Protein AF-A0A0F9AE51-F1 (afdb_monomer)

Foldseek 3Di:
DDDDDDDDDDDDDPPPPPPVPPLFFKWKKKFFPDQDKKKKKKFWDPPAPDFQVNPPQWDDDRGITIHIHRGMDIDDGRAFTWMKIWIRDPPAAATWIKTWTTNPPPWFTFIATECLRHYDGQMKMWMDIPDDDIDIYTRFPDQQGPPPGFRYHHYCQPDPWFNPPGPDPDDGDPATNDDDPPCPVVVVVCVCRNTVRVDGD

Mean predicted aligned error: 12.85 Å

Secondary structure (DSSP, 8-state):
-PPP---------------------EEEEEEE-SSS-EEEEEEE-TT-S--GGG-TT-EEETTEEEEEESSEEEE--SS-EEEEEEESSSS-TT--EEEEEES-SSS--EEEEE-TT-----EEEEEEESSS--EEE----STT--TTSTTEEPTT-SBTTB-SS-STTPPPPSS-S---TT-TTTHHHHGGGTS--S---

Structure (mmCIF, N/CA/C/O backbone):
data_AF-A0A0F9AE51-F1
#
_entry.id   AF-A0A0F9AE51-F1
#
loop_
_atom_site.group_PDB
_atom_site.id
_atom_site.type_symbol
_atom_site.label_atom_id
_atom_site.label_alt_id
_atom_site.label_comp_id
_atom_site.label_asym_id
_atom_site.label_entity_id
_atom_site.label_seq_id
_atom_site.pdbx_PDB_ins_code
_atom_site.Cartn_x
_atom_site.Cartn_y
_atom_site.Cartn_z
_atom_site.occupancy
_atom_site.B_iso_or_equiv
_atom_site.auth_seq_id
_atom_site.auth_comp_id
_atom_site.auth_asym_id
_atom_site.auth_atom_id
_atom_site.pdbx_PDB_model_num
ATOM 1 N N . MET A 1 1 ? 61.837 -21.136 -47.070 1.00 41.16 1 MET A N 1
ATOM 2 C CA . MET A 1 1 ? 61.221 -20.963 -45.736 1.00 41.16 1 MET A CA 1
ATOM 3 C C . MET A 1 1 ? 60.599 -19.573 -45.689 1.00 41.16 1 MET A C 1
ATOM 5 O O . MET A 1 1 ? 61.250 -18.633 -45.256 1.00 41.16 1 MET A O 1
ATOM 9 N N . GLU A 1 2 ? 59.386 -19.426 -46.219 1.00 38.41 2 GLU A N 1
ATOM 10 C CA . GLU A 1 2 ? 58.619 -18.175 -46.151 1.00 38.41 2 GLU A CA 1
ATOM 11 C C . GLU A 1 2 ? 57.830 -18.133 -44.842 1.00 38.41 2 GLU A C 1
ATOM 13 O O . GLU A 1 2 ? 57.112 -19.076 -44.509 1.00 38.41 2 GLU A O 1
ATOM 18 N N . LYS A 1 3 ? 57.996 -17.052 -44.077 1.00 43.38 3 LYS A N 1
ATOM 19 C CA . LYS A 1 3 ? 57.228 -16.791 -42.860 1.00 43.38 3 LYS A CA 1
ATOM 20 C C . LYS A 1 3 ? 55.980 -15.995 -43.225 1.00 43.38 3 LYS A C 1
ATOM 22 O O . LYS A 1 3 ? 56.077 -14.887 -43.741 1.00 43.38 3 LYS A O 1
ATOM 27 N N . GLN A 1 4 ? 54.826 -16.577 -42.920 1.00 47.41 4 GLN A N 1
ATOM 28 C CA . GLN A 1 4 ? 53.526 -15.917 -42.934 1.00 47.41 4 GLN A CA 1
ATOM 29 C C . GLN A 1 4 ? 53.497 -14.800 -41.881 1.00 47.41 4 GLN A C 1
ATOM 31 O O . GLN A 1 4 ? 53.860 -15.031 -40.727 1.00 47.41 4 GLN A O 1
ATOM 36 N N . ALA A 1 5 ? 53.032 -13.611 -42.261 1.00 50.62 5 ALA A N 1
ATOM 37 C CA . ALA A 1 5 ? 52.642 -12.559 -41.330 1.00 50.62 5 ALA A CA 1
ATOM 38 C C . ALA A 1 5 ? 51.145 -12.285 -41.520 1.00 50.62 5 ALA A C 1
ATOM 40 O O . ALA A 1 5 ? 50.731 -11.606 -42.456 1.00 50.62 5 ALA A O 1
ATOM 41 N N . LEU A 1 6 ? 50.337 -12.873 -40.639 1.00 44.91 6 LEU A N 1
ATOM 42 C CA . LEU A 1 6 ? 48.904 -12.629 -40.533 1.00 44.91 6 LEU A CA 1
ATOM 43 C C . LEU A 1 6 ? 48.711 -11.408 -39.619 1.00 44.91 6 LEU A C 1
ATOM 45 O O . LEU A 1 6 ? 48.911 -11.501 -38.409 1.00 44.91 6 LEU A O 1
ATOM 49 N N . VAL A 1 7 ? 48.369 -10.251 -40.184 1.00 47.25 7 VAL A N 1
ATOM 50 C CA . VAL A 1 7 ? 48.004 -9.061 -39.401 1.00 47.25 7 VAL A CA 1
ATOM 51 C C . VAL A 1 7 ? 46.493 -9.091 -39.187 1.00 47.25 7 VAL A C 1
ATOM 53 O O . VAL A 1 7 ? 45.719 -8.779 -40.088 1.00 47.25 7 VAL A O 1
ATOM 56 N N . ALA A 1 8 ? 46.070 -9.515 -37.996 1.00 49.22 8 ALA A N 1
ATOM 57 C CA . ALA A 1 8 ? 44.680 -9.441 -37.568 1.00 49.22 8 ALA A CA 1
ATOM 58 C C . ALA A 1 8 ? 44.350 -7.996 -37.160 1.00 49.22 8 ALA A C 1
ATOM 60 O O . ALA A 1 8 ? 44.815 -7.500 -36.134 1.00 49.22 8 ALA A O 1
ATOM 61 N N . LEU A 1 9 ? 43.551 -7.316 -37.983 1.00 42.97 9 LEU A N 1
ATOM 62 C CA . LEU A 1 9 ? 42.999 -5.998 -37.690 1.00 42.97 9 LEU A CA 1
ATOM 63 C C . LEU A 1 9 ? 41.860 -6.155 -36.668 1.00 42.97 9 LEU A C 1
ATOM 65 O O . LEU A 1 9 ? 40.732 -6.496 -37.019 1.00 42.97 9 LEU A O 1
ATOM 69 N N . LEU A 1 10 ? 42.176 -5.955 -35.388 1.00 42.53 10 LEU A N 1
ATOM 70 C CA . LEU A 1 10 ? 41.210 -5.971 -34.291 1.00 42.53 10 LEU A CA 1
ATOM 71 C C . LEU A 1 10 ? 40.346 -4.697 -34.369 1.00 42.53 10 LEU A C 1
ATOM 73 O O . LEU A 1 10 ? 40.779 -3.615 -33.975 1.00 42.53 10 LEU A O 1
ATOM 77 N N . MET A 1 11 ? 39.128 -4.807 -34.905 1.00 48.56 11 MET A N 1
ATOM 78 C CA . MET A 1 11 ? 38.142 -3.727 -34.831 1.00 48.56 11 MET A CA 1
ATOM 79 C C . MET A 1 11 ? 37.622 -3.606 -33.392 1.00 48.56 11 MET A C 1
ATOM 81 O O . MET A 1 11 ? 36.784 -4.389 -32.950 1.00 48.56 11 MET A O 1
ATOM 85 N N . LEU A 1 12 ? 38.131 -2.616 -32.657 1.00 48.38 12 LEU A N 1
ATOM 86 C CA . LEU A 1 12 ? 37.555 -2.147 -31.398 1.00 48.38 12 LEU A CA 1
ATOM 87 C C . LEU A 1 12 ? 36.210 -1.473 -31.697 1.00 48.38 12 LEU A C 1
ATOM 89 O O . LEU A 1 12 ? 36.165 -0.309 -32.091 1.00 48.38 12 LEU A O 1
ATOM 93 N N . MET A 1 13 ? 35.110 -2.205 -31.520 1.00 49.81 13 MET A N 1
ATOM 94 C CA . MET A 1 13 ? 33.796 -1.577 -31.428 1.00 49.81 13 MET A CA 1
ATOM 95 C C . MET A 1 13 ? 33.706 -0.823 -30.095 1.00 49.81 13 MET A C 1
ATOM 97 O O . MET A 1 13 ? 33.956 -1.428 -29.048 1.00 49.81 13 MET A O 1
ATOM 101 N N . PRO A 1 14 ? 33.344 0.472 -30.088 1.00 51.97 14 PRO A N 1
ATOM 102 C CA . PRO A 1 14 ? 32.954 1.132 -28.858 1.00 51.97 14 PRO A CA 1
ATOM 103 C C . PRO A 1 14 ? 31.694 0.433 -28.350 1.00 51.97 14 PRO A C 1
ATOM 105 O O . PRO A 1 14 ? 30.636 0.498 -28.974 1.00 51.97 14 PRO A O 1
ATOM 108 N N . ALA A 1 15 ? 31.816 -0.264 -27.220 1.00 45.88 15 ALA A N 1
ATOM 109 C CA . ALA A 1 15 ? 30.660 -0.630 -26.430 1.00 45.88 15 ALA A CA 1
ATOM 110 C C . ALA A 1 15 ? 29.978 0.685 -26.050 1.00 45.88 15 ALA A C 1
ATOM 112 O O . ALA A 1 15 ? 30.462 1.420 -25.187 1.00 45.88 15 ALA A O 1
ATOM 113 N N . CYS A 1 16 ? 28.885 1.011 -26.739 1.00 40.34 16 CYS A N 1
ATOM 114 C CA . CYS A 1 16 ? 27.898 1.935 -26.221 1.00 40.34 16 CYS A CA 1
ATOM 115 C C . CYS A 1 16 ? 27.459 1.335 -24.889 1.00 40.34 16 CYS A C 1
ATOM 117 O O . CYS A 1 16 ? 26.641 0.420 -24.841 1.00 40.34 16 CYS A O 1
ATOM 119 N N . MET A 1 17 ? 28.083 1.783 -23.801 1.00 40.94 17 MET A N 1
ATOM 120 C CA . MET A 1 17 ? 27.477 1.642 -22.498 1.00 40.94 17 MET A CA 1
ATOM 121 C C . MET A 1 17 ? 26.176 2.418 -22.619 1.00 40.94 17 MET A C 1
ATOM 123 O O . MET A 1 17 ? 26.192 3.648 -22.637 1.00 40.94 17 MET A O 1
ATOM 127 N N . ASP A 1 18 ? 25.068 1.696 -22.774 1.00 34.84 18 ASP A N 1
ATOM 128 C CA . ASP A 1 18 ? 23.767 2.207 -22.394 1.00 34.84 18 ASP A CA 1
ATOM 129 C C . ASP A 1 18 ? 23.917 2.605 -20.929 1.00 34.84 18 ASP A C 1
ATOM 131 O O . ASP A 1 18 ? 23.824 1.789 -20.007 1.00 34.84 18 ASP A O 1
ATOM 135 N N . SER A 1 19 ? 24.221 3.880 -20.710 1.00 37.62 19 SER A N 1
ATOM 136 C CA . SER A 1 19 ? 23.935 4.579 -19.479 1.00 37.62 19 SER A CA 1
ATOM 137 C C . SER A 1 19 ? 22.424 4.506 -19.330 1.00 37.62 19 SER A C 1
ATOM 139 O O . SER A 1 19 ? 21.680 5.389 -19.749 1.00 37.62 19 SER A O 1
ATOM 141 N N . ARG A 1 20 ? 21.966 3.373 -18.787 1.00 39.84 20 ARG A N 1
ATOM 142 C CA . ARG A 1 20 ? 20.597 3.143 -18.361 1.00 39.84 20 ARG A CA 1
ATOM 143 C C . ARG A 1 20 ? 20.314 4.284 -17.399 1.00 39.84 20 ARG A C 1
ATOM 145 O O . ARG A 1 20 ? 20.789 4.276 -16.265 1.00 39.84 20 ARG A O 1
ATOM 152 N N . SER A 1 21 ? 19.634 5.307 -17.913 1.00 40.03 21 SER A N 1
ATOM 153 C CA . SER A 1 21 ? 19.102 6.408 -17.123 1.00 40.03 21 SER A CA 1
ATOM 154 C C . SER A 1 21 ? 18.491 5.775 -15.875 1.00 40.03 21 SER A C 1
ATOM 156 O O . SER A 1 21 ? 17.810 4.753 -16.044 1.00 40.03 21 SER A O 1
ATOM 158 N N . PRO A 1 22 ? 18.786 6.255 -14.650 1.00 43.91 22 PRO A N 1
ATOM 159 C CA . PRO A 1 22 ? 18.242 5.641 -13.449 1.00 43.91 22 PRO A CA 1
ATOM 160 C C . PRO A 1 22 ? 16.740 5.536 -13.668 1.00 43.91 22 PRO A C 1
ATOM 162 O O . PRO A 1 22 ? 16.070 6.548 -13.864 1.00 43.91 22 PRO A O 1
ATOM 165 N N . SER A 1 23 ? 16.229 4.307 -13.776 1.00 55.16 23 SER A N 1
ATOM 166 C CA . SER A 1 23 ? 14.802 4.094 -13.957 1.00 55.16 23 SER A CA 1
ATOM 167 C C . SER A 1 23 ? 14.147 4.815 -12.792 1.00 55.16 23 SER A C 1
ATOM 169 O O . SER A 1 23 ? 14.455 4.454 -11.657 1.00 55.16 23 SER A O 1
ATOM 171 N N . ASN A 1 24 ? 13.358 5.860 -13.060 1.00 65.44 24 ASN A N 1
ATOM 172 C CA . ASN A 1 24 ? 12.686 6.660 -12.039 1.00 65.44 24 ASN A CA 1
ATOM 173 C C . ASN A 1 24 ? 11.913 5.708 -11.117 1.00 65.44 24 ASN A C 1
ATOM 175 O O . ASN A 1 24 ? 10.816 5.273 -11.457 1.00 65.44 24 ASN A O 1
ATOM 179 N N . SER A 1 25 ? 12.535 5.316 -10.005 1.00 77.44 25 SER A N 1
ATOM 180 C CA . SER A 1 25 ? 12.029 4.272 -9.125 1.00 77.44 25 SER A CA 1
ATOM 181 C C . SER A 1 25 ? 11.336 4.936 -7.951 1.00 77.44 25 SER A C 1
ATOM 183 O O . SER A 1 25 ? 11.837 5.916 -7.391 1.00 77.44 25 SER A O 1
ATOM 185 N N . THR A 1 26 ? 10.161 4.439 -7.606 1.00 83.56 26 THR A N 1
ATOM 186 C CA . THR A 1 26 ? 9.346 4.883 -6.486 1.00 83.56 26 THR A CA 1
ATOM 187 C C . THR A 1 26 ? 9.455 3.848 -5.379 1.00 83.56 26 THR A C 1
ATOM 189 O O . THR A 1 26 ? 9.126 2.678 -5.560 1.00 83.56 26 THR A O 1
ATOM 192 N N . THR A 1 27 ? 9.878 4.294 -4.200 1.00 89.12 27 THR A N 1
ATOM 193 C CA . THR A 1 27 ? 9.831 3.484 -2.978 1.00 89.12 27 THR A CA 1
ATOM 194 C C . THR A 1 27 ? 8.528 3.733 -2.233 1.00 89.12 27 THR A C 1
ATOM 196 O O . THR A 1 27 ? 7.967 4.830 -2.294 1.00 89.12 27 THR A O 1
ATOM 199 N N . LEU A 1 28 ? 8.039 2.724 -1.515 1.00 92.56 28 LEU A N 1
ATOM 200 C CA . LEU A 1 28 ? 6.773 2.783 -0.795 1.00 92.56 28 LEU A CA 1
ATOM 201 C C . LEU A 1 28 ? 7.003 2.581 0.695 1.00 92.56 28 LEU A C 1
ATOM 203 O O . LEU A 1 28 ? 7.751 1.704 1.110 1.00 92.56 28 LEU A O 1
ATOM 207 N N . SER A 1 29 ? 6.314 3.353 1.524 1.00 93.50 29 SER A N 1
ATOM 208 C CA . SER A 1 29 ? 6.224 3.068 2.949 1.00 93.50 29 SER A CA 1
ATOM 209 C C . SER A 1 29 ? 4.811 3.260 3.467 1.00 93.50 29 SER A C 1
ATOM 211 O O . SER A 1 29 ? 4.083 4.159 3.045 1.00 93.50 29 SER A O 1
ATOM 213 N N . VAL A 1 30 ? 4.438 2.414 4.417 1.00 93.62 30 VAL A N 1
ATOM 214 C CA . VAL A 1 30 ? 3.152 2.454 5.103 1.00 93.62 30 VAL A CA 1
ATOM 215 C C . VAL A 1 30 ? 3.375 2.823 6.560 1.00 93.62 30 VAL A C 1
ATOM 217 O O . VAL A 1 30 ? 4.314 2.351 7.195 1.00 93.62 30 VAL A O 1
ATOM 220 N N . SER A 1 31 ? 2.547 3.710 7.098 1.00 92.94 31 SER A N 1
ATOM 221 C CA . SER A 1 31 ? 2.595 4.128 8.497 1.00 92.94 31 SER A CA 1
ATOM 222 C C . SER A 1 31 ? 1.255 3.893 9.168 1.00 92.94 31 SER A C 1
ATOM 224 O O . SER A 1 31 ? 0.212 4.331 8.679 1.00 92.94 31 SER A O 1
ATOM 226 N N . ASN A 1 32 ? 1.306 3.243 10.321 1.00 90.81 32 ASN A N 1
ATOM 227 C CA . ASN A 1 32 ? 0.183 3.101 11.224 1.00 90.81 32 ASN A CA 1
ATOM 228 C C . ASN A 1 32 ? 0.085 4.352 12.108 1.00 90.81 32 ASN A C 1
ATOM 230 O O . ASN A 1 32 ? 0.986 4.641 12.891 1.00 90.81 32 ASN A O 1
ATOM 234 N N . GLY A 1 33 ? -1.001 5.111 11.957 1.00 84.06 33 GLY A N 1
ATOM 235 C CA . GLY A 1 33 ? -1.302 6.285 12.778 1.00 84.06 33 GLY A CA 1
ATOM 236 C C . GLY A 1 33 ? -2.024 5.949 14.086 1.00 84.06 33 GLY A C 1
ATOM 237 O O . GLY A 1 33 ? -2.394 6.853 14.833 1.00 84.06 33 GLY A O 1
ATOM 238 N N . THR A 1 34 ? -2.272 4.668 14.362 1.00 81.19 34 THR A N 1
ATOM 239 C CA . THR A 1 34 ? -2.865 4.208 15.621 1.00 81.19 34 THR A CA 1
ATOM 240 C C . THR A 1 34 ? -1.779 3.928 16.663 1.00 81.19 34 THR A C 1
ATOM 242 O O . THR A 1 34 ? -0.615 3.723 16.338 1.00 81.19 34 THR A O 1
ATOM 245 N N . ARG A 1 35 ? -2.153 3.898 17.949 1.00 84.12 35 ARG A N 1
ATOM 246 C CA . ARG A 1 35 ? -1.224 3.589 19.056 1.00 84.12 35 ARG A CA 1
ATOM 247 C C . ARG A 1 35 ? -1.005 2.085 19.278 1.00 84.12 35 ARG A C 1
ATOM 249 O O . ARG A 1 35 ? -0.379 1.705 20.262 1.00 84.12 35 ARG A O 1
ATOM 256 N N . ARG A 1 36 ? -1.591 1.224 18.443 1.00 89.19 36 ARG A N 1
ATOM 257 C CA . ARG A 1 36 ? -1.592 -0.237 18.613 1.00 89.19 36 ARG A CA 1
ATOM 258 C C . ARG A 1 36 ? -0.999 -0.897 17.380 1.00 89.19 36 ARG A C 1
ATOM 260 O O . ARG A 1 36 ? -1.152 -0.380 16.282 1.00 89.19 36 ARG A O 1
ATOM 267 N N . THR A 1 37 ? -0.379 -2.059 17.547 1.00 93.94 37 THR A N 1
ATOM 268 C CA . THR A 1 37 ? 0.019 -2.897 16.410 1.00 93.94 37 THR A CA 1
ATOM 269 C C . THR A 1 37 ? -1.220 -3.372 15.653 1.00 93.94 37 THR A C 1
ATOM 271 O O . THR A 1 37 ? -2.170 -3.851 16.271 1.00 93.94 37 THR A O 1
ATOM 274 N N . ILE A 1 38 ? -1.200 -3.252 14.326 1.00 94.94 38 ILE A N 1
ATOM 275 C CA . ILE A 1 38 ? -2.246 -3.769 13.435 1.00 94.94 38 ILE A CA 1
ATOM 276 C C . ILE A 1 38 ? -1.660 -4.814 12.489 1.00 94.94 38 ILE A C 1
ATOM 278 O O . ILE A 1 38 ? -0.482 -4.739 12.142 1.00 94.94 38 ILE A O 1
ATOM 282 N N . THR A 1 39 ? -2.487 -5.747 12.028 1.00 96.25 39 THR A N 1
ATOM 283 C CA . THR A 1 39 ? -2.128 -6.636 10.917 1.00 96.25 39 THR A CA 1
ATOM 284 C C . THR A 1 39 ? -2.470 -5.957 9.598 1.00 96.25 39 THR A C 1
ATOM 286 O O . THR A 1 39 ? -3.594 -5.489 9.409 1.00 96.25 39 THR A O 1
ATOM 289 N N . VAL A 1 40 ? -1.507 -5.894 8.688 1.00 96.75 40 VAL A N 1
ATOM 290 C CA . VAL A 1 40 ? -1.703 -5.491 7.296 1.00 96.75 40 VAL A CA 1
ATOM 291 C C . VAL A 1 40 ? -1.839 -6.760 6.474 1.00 96.75 40 VAL A C 1
ATOM 293 O O . VAL A 1 40 ? -0.993 -7.643 6.581 1.00 96.75 40 VAL A O 1
ATOM 296 N N . TYR A 1 41 ? -2.894 -6.845 5.676 1.00 97.12 41 TYR A N 1
ATOM 297 C CA . TYR A 1 41 ? -3.099 -7.908 4.700 1.00 97.12 41 TYR A CA 1
ATOM 298 C C . TYR A 1 41 ? -2.835 -7.336 3.316 1.00 97.12 41 TYR A C 1
ATOM 300 O O . TYR A 1 41 ? -3.212 -6.202 3.030 1.00 97.12 41 TYR A O 1
ATOM 308 N N . VAL A 1 42 ? -2.174 -8.114 2.479 1.00 96.88 42 VAL A N 1
ATOM 309 C CA . VAL A 1 42 ? -1.706 -7.715 1.159 1.00 96.88 42 VAL A CA 1
ATOM 310 C C . VAL A 1 42 ? -2.264 -8.717 0.167 1.00 96.88 42 VAL A C 1
ATOM 312 O O . VAL A 1 42 ? -2.138 -9.922 0.379 1.00 96.88 42 VAL A O 1
ATOM 315 N N . ALA A 1 43 ? -2.868 -8.218 -0.902 1.00 96.19 43 ALA A N 1
ATOM 316 C CA . ALA A 1 43 ? -3.216 -8.994 -2.080 1.00 96.19 43 ALA A CA 1
ATOM 317 C C . ALA A 1 43 ? -2.457 -8.404 -3.269 1.00 96.19 43 ALA A C 1
ATOM 319 O O . ALA A 1 43 ? -2.631 -7.225 -3.577 1.00 96.19 43 ALA A O 1
ATOM 320 N N . PHE A 1 44 ? -1.599 -9.199 -3.902 1.00 95.69 44 PHE A N 1
ATOM 321 C CA . PHE A 1 44 ? -0.857 -8.785 -5.088 1.00 95.69 44 PHE A CA 1
ATOM 322 C C . PHE A 1 44 ? -1.723 -8.982 -6.335 1.00 95.69 44 PHE A C 1
ATOM 324 O O . PHE A 1 44 ? -2.421 -9.989 -6.471 1.00 95.69 44 PHE A O 1
ATOM 331 N N . GLY A 1 45 ? -1.676 -8.018 -7.253 1.00 93.69 45 GLY A N 1
ATOM 332 C CA . GLY A 1 45 ? -2.227 -8.177 -8.593 1.00 93.69 45 GLY A CA 1
ATOM 333 C C . GLY A 1 45 ? -1.462 -9.258 -9.356 1.00 93.69 45 GLY A C 1
ATOM 334 O O . GLY A 1 45 ? -0.258 -9.425 -9.171 1.00 93.69 45 GLY A O 1
ATOM 335 N N . SER A 1 46 ? -2.144 -9.986 -10.239 1.00 93.19 46 SER A N 1
ATOM 336 C CA . SER A 1 46 ? -1.542 -11.082 -11.017 1.00 93.19 46 SER A CA 1
ATOM 337 C C . SER A 1 46 ? -0.426 -10.633 -11.968 1.00 93.19 46 SER A C 1
ATOM 339 O O . SER A 1 46 ? 0.348 -11.449 -12.455 1.00 93.19 46 SER A O 1
ATOM 341 N N . ASP A 1 47 ? -0.369 -9.342 -12.284 1.00 93.19 47 ASP A N 1
ATOM 342 C CA . ASP A 1 47 ? 0.645 -8.703 -13.120 1.00 93.19 47 ASP A CA 1
ATOM 343 C C . ASP A 1 47 ? 1.781 -8.048 -12.314 1.00 93.19 47 ASP A C 1
ATOM 345 O O . ASP A 1 47 ? 2.767 -7.597 -12.912 1.00 93.19 47 ASP A O 1
ATOM 349 N N . SER A 1 48 ? 1.678 -8.033 -10.978 1.00 93.94 48 SER A N 1
ATOM 350 C CA . SER A 1 48 ? 2.737 -7.561 -10.089 1.00 93.94 48 SER A CA 1
ATOM 351 C C . SER A 1 48 ? 4.025 -8.348 -10.337 1.00 93.94 48 SER A C 1
ATOM 353 O O . SER A 1 48 ? 4.021 -9.564 -10.528 1.00 93.94 48 SER A O 1
ATOM 355 N N . LYS A 1 49 ? 5.157 -7.644 -10.337 1.00 95.00 49 LYS A N 1
ATOM 356 C CA . LYS A 1 49 ? 6.508 -8.230 -10.384 1.00 95.00 49 LYS A CA 1
ATOM 357 C C . LYS A 1 49 ? 7.145 -8.333 -9.004 1.00 95.00 49 LYS A C 1
ATOM 359 O O . LYS A 1 49 ? 8.328 -8.640 -8.905 1.00 95.00 49 LYS A O 1
ATOM 364 N N . ILE A 1 50 ? 6.358 -8.032 -7.978 1.00 93.94 50 ILE A N 1
ATOM 365 C CA . ILE A 1 50 ? 6.673 -8.214 -6.570 1.00 93.94 50 ILE A CA 1
ATOM 366 C C . ILE A 1 50 ? 5.614 -9.140 -5.988 1.00 93.94 50 ILE A C 1
ATOM 368 O O . ILE A 1 50 ? 4.418 -8.902 -6.189 1.00 93.94 50 ILE A O 1
ATOM 372 N N . ALA A 1 51 ? 6.063 -10.163 -5.277 1.00 93.88 51 ALA A N 1
ATOM 373 C CA . ALA A 1 51 ? 5.244 -11.163 -4.610 1.00 93.88 51 ALA A CA 1
ATOM 374 C C . ALA A 1 51 ? 5.661 -11.301 -3.137 1.00 93.88 51 ALA A C 1
ATOM 376 O O . ALA A 1 51 ? 6.518 -10.572 -2.633 1.00 93.88 51 ALA A O 1
ATOM 377 N N . THR A 1 52 ? 5.049 -12.247 -2.426 1.00 93.81 52 THR A N 1
ATOM 378 C CA . THR A 1 52 ? 5.328 -12.482 -1.001 1.00 93.81 52 THR A CA 1
ATOM 379 C C . THR A 1 52 ? 6.806 -12.745 -0.702 1.00 93.81 52 THR A C 1
ATOM 381 O O . THR A 1 52 ? 7.312 -12.218 0.287 1.00 93.81 52 THR A O 1
ATOM 384 N N . ASP A 1 53 ? 7.518 -13.476 -1.564 1.00 92.38 53 ASP A N 1
ATOM 385 C CA . ASP A 1 53 ? 8.931 -13.832 -1.353 1.00 92.38 53 ASP A CA 1
ATOM 386 C C . ASP A 1 53 ? 9.879 -12.621 -1.406 1.00 92.38 53 ASP A C 1
ATOM 388 O O . ASP A 1 53 ? 10.939 -12.627 -0.778 1.00 92.38 53 ASP A O 1
ATOM 392 N N . ASP A 1 54 ? 9.480 -11.539 -2.082 1.00 93.50 54 ASP A N 1
ATOM 393 C CA . ASP A 1 54 ? 10.227 -10.277 -2.092 1.00 93.50 54 ASP A CA 1
ATOM 394 C C . ASP A 1 54 ? 10.108 -9.518 -0.758 1.00 93.50 54 ASP A C 1
ATOM 396 O O . ASP A 1 54 ? 10.883 -8.595 -0.475 1.00 93.50 54 ASP A O 1
ATOM 400 N N . TRP A 1 55 ? 9.118 -9.871 0.070 1.00 94.00 55 TRP A N 1
ATOM 401 C CA . TRP A 1 55 ? 8.820 -9.248 1.357 1.00 94.00 55 TRP A CA 1
ATOM 402 C C . TRP A 1 55 ? 9.060 -10.247 2.499 1.00 94.00 55 TRP A C 1
ATOM 404 O O . TRP A 1 55 ? 8.106 -10.797 3.048 1.00 94.00 55 TRP A O 1
ATOM 414 N N . PRO A 1 56 ? 10.310 -10.417 2.976 1.00 92.62 56 PRO A N 1
ATOM 415 C CA . PRO A 1 56 ? 10.668 -11.450 3.962 1.00 92.62 56 PRO A CA 1
ATOM 416 C C . PRO A 1 56 ? 10.009 -11.271 5.341 1.00 92.62 56 PRO A C 1
ATOM 418 O O . PRO A 1 56 ? 10.082 -12.142 6.201 1.00 92.62 56 PRO A O 1
ATOM 421 N N . PHE A 1 57 ? 9.388 -10.117 5.585 1.00 94.38 57 PHE A N 1
ATOM 422 C CA . PHE A 1 57 ? 8.612 -9.829 6.792 1.00 94.38 57 PHE A CA 1
ATOM 423 C C . PHE A 1 57 ? 7.128 -10.206 6.668 1.00 94.38 57 PHE A C 1
ATOM 425 O O . PHE A 1 57 ? 6.377 -10.008 7.624 1.00 94.38 57 PHE A O 1
ATOM 432 N N . CYS A 1 58 ? 6.696 -10.647 5.488 1.00 95.81 58 CYS A N 1
ATOM 433 C CA . CYS A 1 58 ? 5.326 -11.004 5.174 1.00 95.81 58 CYS A CA 1
ATOM 434 C C . CYS A 1 58 ? 5.178 -12.525 5.160 1.00 95.81 58 CYS A C 1
ATOM 436 O O . CYS A 1 58 ? 6.057 -13.240 4.693 1.00 95.81 58 CYS A O 1
ATOM 438 N N . SER A 1 59 ? 4.060 -13.032 5.673 1.00 96.88 59 SER A N 1
ATOM 439 C CA . SER A 1 59 ? 3.770 -14.469 5.684 1.00 96.88 59 SER A CA 1
ATOM 440 C C . SER A 1 59 ? 2.466 -14.751 4.948 1.00 96.88 59 SER A C 1
ATOM 442 O O . SER A 1 59 ? 1.453 -14.100 5.222 1.00 96.88 59 SER A O 1
ATOM 444 N N . GLY A 1 60 ? 2.484 -15.707 4.017 1.00 95.12 60 GLY A N 1
ATOM 445 C CA . GLY A 1 60 ? 1.313 -16.091 3.231 1.00 95.12 60 GLY A CA 1
ATOM 446 C C . GLY A 1 60 ? 1.650 -16.929 1.998 1.00 95.12 60 GLY A C 1
ATOM 447 O O . GLY A 1 60 ? 2.631 -17.666 1.996 1.00 95.12 60 GLY A O 1
ATOM 448 N N . SER A 1 61 ? 0.803 -16.832 0.977 1.00 93.50 61 SER A N 1
ATOM 449 C CA . SER A 1 61 ? 0.970 -17.448 -0.342 1.00 93.50 61 SER A CA 1
ATOM 450 C C . SER A 1 61 ? 1.596 -16.471 -1.337 1.00 93.50 61 SER A C 1
ATOM 452 O O . SER A 1 61 ? 1.724 -15.290 -1.045 1.00 93.50 61 SER A O 1
ATOM 454 N N . GLU A 1 62 ? 1.930 -16.927 -2.543 1.00 90.75 62 GLU A N 1
ATOM 455 C CA . GLU A 1 62 ? 2.542 -16.099 -3.596 1.00 90.75 62 GLU A CA 1
ATOM 456 C C . GLU A 1 62 ? 1.806 -14.766 -3.840 1.00 90.75 62 GLU A C 1
ATOM 458 O O . GLU A 1 62 ? 2.428 -13.706 -3.858 1.00 90.75 62 GLU A O 1
ATOM 463 N N . LEU A 1 63 ? 0.472 -14.807 -3.944 1.00 92.44 63 LEU A N 1
ATOM 464 C CA . LEU A 1 63 ? -0.362 -13.639 -4.263 1.00 92.44 63 LEU A CA 1
ATOM 465 C C . LEU A 1 63 ? -1.006 -12.970 -3.045 1.00 92.44 63 LEU A C 1
ATOM 467 O O . LEU A 1 63 ? -1.749 -11.999 -3.197 1.00 92.44 63 LEU A O 1
ATOM 471 N N . SER A 1 64 ? -0.757 -13.460 -1.832 1.00 95.31 64 SER A N 1
ATOM 472 C CA . SER A 1 64 ? -1.308 -12.819 -0.642 1.00 95.31 64 SER A CA 1
ATOM 473 C C . SER A 1 64 ? -0.483 -13.076 0.599 1.00 95.31 64 SER A C 1
ATOM 475 O O . SER A 1 64 ? -0.087 -14.204 0.868 1.00 95.31 64 SER A O 1
ATOM 477 N N . CYS A 1 65 ? -0.286 -12.049 1.412 1.00 96.94 65 CYS A N 1
ATOM 478 C CA . CYS A 1 65 ? 0.454 -12.195 2.653 1.00 96.94 65 CYS A CA 1
ATOM 479 C C . CYS A 1 65 ? -0.040 -11.234 3.727 1.00 96.94 65 CYS A C 1
ATOM 481 O O . CYS A 1 65 ? -0.877 -10.363 3.485 1.00 96.94 65 CYS A O 1
ATOM 483 N N . SER A 1 66 ? 0.453 -11.409 4.948 1.00 97.56 66 SER A N 1
ATOM 484 C CA . SER A 1 66 ? 0.170 -10.491 6.043 1.00 97.56 66 SER A CA 1
ATOM 485 C C . SER A 1 66 ? 1.393 -10.229 6.912 1.00 97.56 66 SER A C 1
ATOM 487 O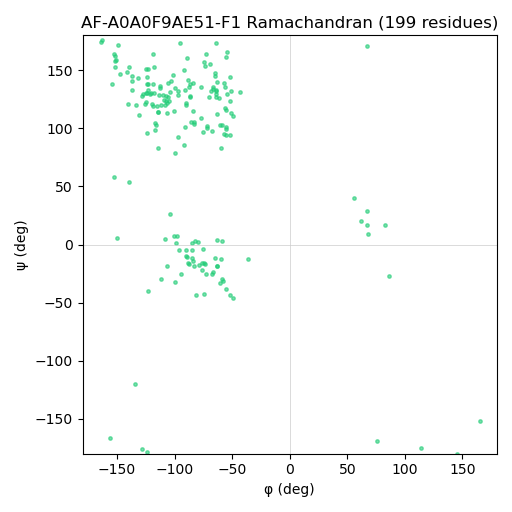 O . SER A 1 66 ? 2.299 -11.057 6.999 1.00 97.56 66 SER A O 1
ATOM 489 N N . PHE A 1 67 ? 1.421 -9.058 7.549 1.00 97.38 67 PHE A N 1
ATOM 490 C CA . PHE A 1 67 ? 2.480 -8.664 8.476 1.00 97.38 67 PHE A CA 1
ATOM 491 C C . PHE A 1 67 ? 1.972 -7.701 9.553 1.00 97.38 67 PHE A C 1
ATOM 493 O O . PHE A 1 67 ? 0.972 -7.005 9.378 1.00 97.38 67 PHE A O 1
ATOM 500 N N . SER A 1 68 ? 2.694 -7.620 10.669 1.00 97.00 68 SER A N 1
ATOM 501 C CA . SER A 1 68 ? 2.388 -6.699 11.771 1.00 97.00 68 SER A CA 1
ATOM 502 C C . SER A 1 68 ? 3.018 -5.315 11.568 1.00 97.00 68 SER A C 1
ATOM 504 O O . SER A 1 68 ? 4.191 -5.190 11.203 1.00 97.00 68 SER A O 1
ATOM 506 N N . LEU A 1 69 ? 2.258 -4.259 11.867 1.00 95.94 69 LEU A N 1
ATOM 507 C CA . LEU A 1 69 ? 2.664 -2.860 11.728 1.00 95.94 69 LEU A CA 1
ATOM 508 C C . LEU A 1 69 ? 2.364 -2.057 13.004 1.00 95.94 69 LEU A C 1
ATOM 510 O O . LEU A 1 69 ? 1.209 -1.778 13.323 1.00 95.94 69 LEU A O 1
ATOM 514 N N . THR A 1 70 ? 3.410 -1.636 13.717 1.00 91.88 70 THR A N 1
ATOM 515 C CA . THR A 1 70 ? 3.301 -0.786 14.924 1.00 91.88 70 THR A CA 1
ATOM 516 C C . THR A 1 70 ? 3.584 0.689 14.635 1.00 91.88 70 THR A C 1
ATOM 518 O O . THR A 1 70 ? 2.986 1.557 15.254 1.00 91.88 70 THR A O 1
ATOM 521 N N . GLY A 1 71 ? 4.471 0.977 13.681 1.00 92.00 71 GLY A N 1
ATOM 522 C CA . GLY A 1 71 ? 4.853 2.335 13.293 1.00 92.00 71 GLY A CA 1
ATOM 523 C C . GLY A 1 71 ? 4.877 2.475 11.778 1.00 92.00 71 GLY A C 1
ATOM 524 O O . GLY A 1 71 ? 3.865 2.248 11.115 1.00 92.00 71 GLY A O 1
ATOM 525 N N . GLN A 1 72 ? 6.036 2.819 11.226 1.00 93.69 72 GLN A N 1
ATOM 526 C CA . GLN A 1 72 ? 6.264 2.866 9.785 1.00 93.69 72 GLN A CA 1
ATOM 527 C C . GLN A 1 72 ? 7.023 1.626 9.310 1.00 93.69 72 GLN A C 1
ATOM 529 O O . GLN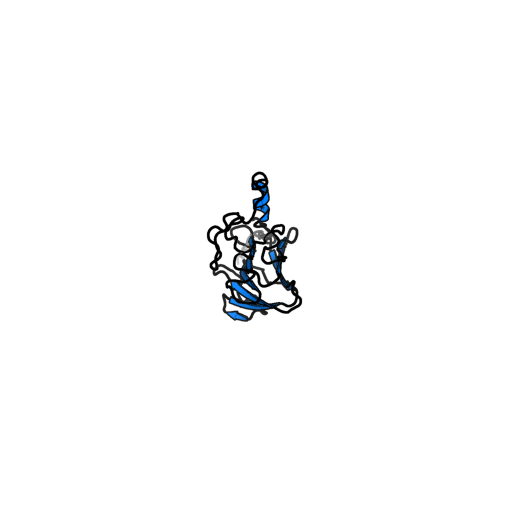 A 1 72 ? 7.882 1.103 10.018 1.00 93.69 72 GLN A O 1
ATOM 534 N N . ARG A 1 73 ? 6.720 1.170 8.095 1.00 94.44 73 ARG A N 1
ATOM 535 C CA . ARG A 1 73 ? 7.457 0.113 7.407 1.00 94.44 73 ARG A CA 1
ATOM 536 C C . ARG A 1 73 ? 7.668 0.493 5.949 1.00 94.44 73 ARG A C 1
ATOM 538 O O . ARG A 1 73 ? 6.729 0.924 5.284 1.00 94.44 73 ARG A O 1
ATOM 545 N N . SER A 1 74 ? 8.901 0.333 5.477 1.00 93.19 74 SER A N 1
ATOM 546 C CA . SER A 1 74 ? 9.217 0.389 4.050 1.00 93.19 74 SER A CA 1
ATOM 547 C C . SER A 1 74 ? 8.790 -0.917 3.387 1.00 93.19 74 SER A C 1
ATOM 549 O O . SER A 1 74 ? 9.019 -1.992 3.945 1.00 93.19 74 SER A O 1
ATOM 551 N N . LEU A 1 75 ? 8.152 -0.816 2.228 1.00 92.62 75 LEU A N 1
ATOM 552 C CA . LEU A 1 75 ? 7.722 -1.933 1.403 1.00 92.62 75 LEU A CA 1
ATOM 553 C C . LEU A 1 75 ? 8.656 -1.980 0.187 1.00 92.62 75 LEU A C 1
ATOM 555 O O . LEU A 1 75 ? 8.652 -1.028 -0.600 1.00 92.62 75 LEU A O 1
ATOM 559 N N . PRO A 1 76 ? 9.491 -3.029 0.050 1.00 89.38 76 PRO A N 1
ATOM 560 C CA . PRO A 1 76 ? 10.367 -3.186 -1.103 1.00 89.38 76 PRO A CA 1
ATOM 561 C C . PRO A 1 76 ? 9.581 -3.057 -2.410 1.00 89.38 76 PRO A C 1
ATOM 563 O O . PRO A 1 76 ? 8.603 -3.771 -2.625 1.00 89.38 76 PRO A O 1
ATOM 566 N N . ALA A 1 77 ? 10.006 -2.119 -3.255 1.00 87.62 77 ALA A N 1
ATOM 567 C CA . ALA A 1 77 ? 9.330 -1.740 -4.489 1.00 87.62 77 ALA A CA 1
ATOM 568 C C . ALA A 1 77 ? 10.355 -1.501 -5.607 1.00 87.62 77 ALA A C 1
ATOM 570 O O . ALA A 1 77 ? 10.416 -0.427 -6.187 1.00 87.62 77 ALA A O 1
ATOM 571 N N . ASN A 1 78 ? 11.231 -2.476 -5.863 1.00 84.88 78 ASN A N 1
ATOM 572 C CA . ASN A 1 78 ? 12.294 -2.327 -6.871 1.00 84.88 78 ASN A CA 1
ATOM 573 C C . ASN A 1 78 ? 11.810 -2.625 -8.299 1.00 84.88 78 ASN A C 1
ATOM 575 O O . ASN A 1 78 ? 12.453 -2.230 -9.266 1.00 84.88 78 ASN A O 1
ATOM 579 N N . ASN A 1 79 ? 10.678 -3.318 -8.414 1.00 90.62 79 ASN A N 1
ATOM 580 C CA . ASN A 1 79 ? 9.996 -3.639 -9.661 1.00 90.62 79 ASN A CA 1
ATOM 581 C C . ASN A 1 79 ? 8.552 -3.127 -9.608 1.00 90.62 79 ASN A C 1
ATOM 583 O O . ASN A 1 79 ? 8.132 -2.521 -8.617 1.00 90.62 79 ASN A O 1
ATOM 587 N N . TYR A 1 80 ? 7.801 -3.375 -10.681 1.00 92.75 80 TYR A N 1
ATOM 588 C CA . TYR A 1 80 ? 6.378 -3.069 -10.728 1.00 92.75 80 TYR A CA 1
ATOM 589 C C . TYR A 1 80 ? 5.635 -3.765 -9.585 1.00 92.75 80 TYR A C 1
ATOM 591 O O . TYR A 1 80 ? 5.613 -4.993 -9.518 1.00 92.75 80 TYR A O 1
ATOM 599 N N . LEU A 1 81 ? 5.032 -2.974 -8.705 1.00 93.81 81 LEU A N 1
ATOM 600 C CA . LEU A 1 81 ? 4.165 -3.447 -7.635 1.00 93.81 81 LEU A CA 1
ATOM 601 C C . LEU A 1 81 ? 2.734 -3.062 -7.982 1.00 93.81 81 LEU A C 1
ATOM 603 O O . LEU A 1 81 ? 2.451 -1.870 -8.076 1.00 93.81 81 LEU A O 1
ATOM 607 N N . ASN A 1 82 ? 1.864 -4.059 -8.114 1.00 94.25 82 ASN A N 1
ATOM 608 C CA . ASN A 1 82 ? 0.412 -3.907 -8.106 1.00 94.25 82 ASN A CA 1
ATOM 609 C C . ASN A 1 82 ? -0.113 -4.627 -6.862 1.00 94.25 82 ASN A C 1
ATOM 611 O O . ASN A 1 82 ? 0.041 -5.845 -6.756 1.00 94.25 82 ASN A O 1
ATOM 615 N N . ALA A 1 83 ? -0.673 -3.901 -5.899 1.00 94.50 83 ALA A N 1
ATOM 616 C CA . ALA A 1 83 ? -1.202 -4.512 -4.688 1.00 94.50 83 ALA A CA 1
ATOM 617 C C . ALA A 1 83 ? -2.349 -3.723 -4.053 1.00 94.50 83 ALA A C 1
ATOM 619 O O . ALA A 1 83 ? -2.409 -2.494 -4.096 1.00 94.50 83 ALA A O 1
ATOM 620 N N . THR A 1 84 ? -3.210 -4.453 -3.350 1.00 94.31 84 THR A N 1
ATOM 621 C CA . THR A 1 84 ? -4.176 -3.908 -2.399 1.00 94.31 84 THR A CA 1
ATOM 622 C C . THR A 1 84 ? -3.733 -4.243 -0.980 1.00 94.31 84 THR A C 1
ATOM 624 O O . THR A 1 84 ? -3.505 -5.404 -0.640 1.00 94.31 84 THR A O 1
ATOM 627 N N . LEU A 1 85 ? -3.651 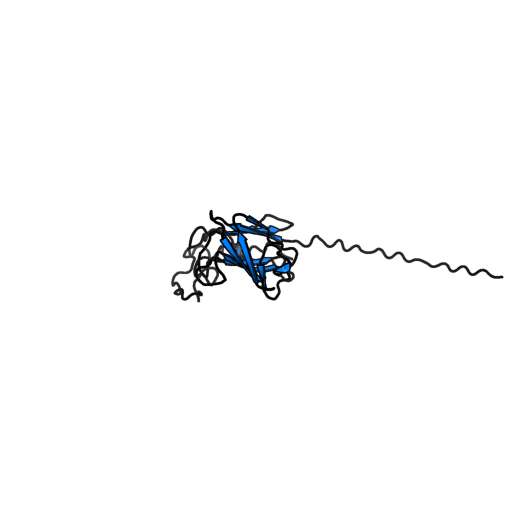-3.228 -0.126 1.00 94.81 85 LEU A N 1
ATOM 628 C CA . LEU A 1 85 ? -3.385 -3.359 1.300 1.00 94.81 85 LEU A CA 1
ATOM 629 C C . LEU A 1 85 ? -4.690 -3.149 2.067 1.00 94.81 85 LEU A C 1
ATOM 631 O O . LEU A 1 85 ? -5.382 -2.156 1.851 1.00 94.81 85 LEU A O 1
ATOM 635 N N . SER A 1 86 ? -5.016 -4.038 3.002 1.00 94.44 86 SER A N 1
ATOM 636 C CA . SER A 1 86 ? -6.154 -3.886 3.908 1.00 94.44 86 SER A CA 1
ATOM 637 C C . SER A 1 86 ? -5.702 -3.945 5.364 1.00 94.44 86 SER A C 1
ATOM 639 O O . SER A 1 86 ? -4.834 -4.730 5.749 1.00 94.44 86 SER A O 1
ATOM 641 N N . PHE A 1 87 ? -6.268 -3.071 6.195 1.00 92.56 87 PHE A N 1
ATOM 642 C CA . PHE A 1 87 ? -5.736 -2.811 7.532 1.00 92.56 87 PHE A CA 1
ATOM 643 C C . PHE A 1 87 ? -6.641 -3.375 8.630 1.00 92.56 87 PHE A C 1
ATOM 645 O O . PHE A 1 87 ? -7.821 -3.026 8.728 1.00 92.56 87 PHE A O 1
ATOM 652 N N . GLY A 1 88 ? -6.070 -4.214 9.496 1.00 90.31 88 GLY A N 1
ATOM 653 C CA . GLY A 1 88 ? -6.709 -4.831 10.662 1.00 90.31 88 GLY A CA 1
ATOM 654 C C . GLY A 1 88 ? -7.458 -6.132 10.367 1.00 90.31 88 GLY A C 1
ATOM 655 O O . GLY A 1 88 ? -7.550 -6.984 11.245 1.00 90.31 88 GLY A O 1
ATOM 656 N N . LYS A 1 89 ? -7.949 -6.321 9.138 1.00 89.31 89 LYS A N 1
ATOM 657 C CA . LYS A 1 89 ? -8.588 -7.561 8.674 1.00 89.31 89 LYS A CA 1
ATOM 658 C C . LYS A 1 89 ? -8.408 -7.741 7.154 1.00 89.31 89 LYS A C 1
ATOM 660 O O . LYS A 1 89 ? -8.096 -6.747 6.481 1.00 89.31 89 LYS A O 1
ATOM 665 N N . PRO A 1 90 ? -8.596 -8.963 6.613 1.00 88.62 90 PRO A N 1
ATOM 666 C CA . PRO A 1 90 ? -8.569 -9.205 5.173 1.00 88.62 90 PRO A CA 1
ATOM 667 C C . PRO A 1 90 ? -9.565 -8.325 4.411 1.00 88.62 90 PRO A C 1
ATOM 669 O O . PRO A 1 90 ? -10.523 -7.799 4.994 1.00 88.62 90 PRO A O 1
ATOM 672 N N . VAL A 1 91 ? -9.344 -8.191 3.101 1.00 85.56 91 VAL A N 1
ATOM 673 C CA . VAL A 1 91 ? -10.179 -7.407 2.180 1.00 85.56 91 VAL A CA 1
ATOM 674 C C . VAL A 1 91 ? -11.653 -7.773 2.371 1.00 85.56 91 VAL A C 1
ATOM 676 O O . VAL A 1 91 ? -12.087 -8.881 2.078 1.00 85.56 91 VAL A O 1
ATOM 679 N N . SER A 1 92 ? -12.418 -6.834 2.923 1.00 83.88 92 SER A N 1
ATOM 680 C CA . SER A 1 92 ? -13.832 -7.000 3.262 1.00 83.88 92 SER A CA 1
ATOM 681 C C . SER A 1 92 ? -14.483 -5.634 3.493 1.00 83.88 92 SER A C 1
ATOM 683 O O . SER A 1 92 ? -13.805 -4.603 3.513 1.00 83.88 92 SER A O 1
ATOM 685 N N . CYS A 1 93 ? -15.798 -5.628 3.700 1.00 83.12 93 CYS A N 1
ATOM 686 C CA . CYS A 1 93 ? -16.533 -4.443 4.127 1.00 83.12 93 CYS A CA 1
ATOM 687 C C . CYS A 1 93 ? -16.104 -3.988 5.533 1.00 83.12 93 CYS A C 1
ATOM 689 O O . CYS A 1 93 ? -15.808 -4.794 6.421 1.00 83.12 93 CYS A O 1
ATOM 691 N N . GLY A 1 94 ? -16.096 -2.681 5.770 1.00 81.38 94 GLY A N 1
ATOM 692 C CA . GLY A 1 94 ? -15.658 -2.048 7.010 1.00 81.38 94 GLY A CA 1
ATOM 693 C C . GLY A 1 94 ? -14.143 -1.848 7.123 1.00 81.38 94 GLY A C 1
ATOM 694 O O . GLY A 1 94 ? -13.663 -1.690 8.241 1.00 81.38 94 GLY A O 1
ATOM 695 N N . VAL A 1 95 ? -13.377 -1.915 6.027 1.00 87.00 95 VAL A N 1
ATOM 696 C CA . VAL A 1 95 ? -11.901 -1.874 6.061 1.00 87.00 95 VAL A CA 1
ATOM 697 C C . VAL A 1 95 ? -11.365 -0.665 5.327 1.00 87.00 95 VAL A C 1
ATOM 699 O O . VAL A 1 95 ? -11.697 -0.465 4.164 1.00 87.00 95 VAL A O 1
ATOM 702 N N . THR A 1 96 ? -10.463 0.070 5.982 1.00 87.88 96 THR A N 1
ATOM 703 C CA . THR A 1 96 ? -9.587 1.005 5.272 1.00 87.88 96 THR A CA 1
ATOM 704 C C . THR A 1 96 ? -8.688 0.204 4.336 1.00 87.88 96 THR A C 1
ATOM 706 O O . THR A 1 96 ? -8.034 -0.741 4.787 1.00 87.88 96 THR A O 1
ATOM 709 N N . LYS A 1 97 ? -8.622 0.590 3.065 1.00 90.12 97 LYS A N 1
ATOM 710 C CA . LYS A 1 97 ? -7.751 -0.023 2.063 1.00 90.12 97 LYS A CA 1
ATOM 711 C C . LYS A 1 97 ? -6.757 0.987 1.518 1.00 90.12 97 LYS A C 1
ATOM 713 O O . LYS A 1 97 ? -6.928 2.195 1.669 1.00 90.12 97 LYS A O 1
ATOM 718 N N . ALA A 1 98 ? -5.726 0.479 0.875 1.00 89.69 98 ALA A N 1
ATOM 719 C CA . ALA A 1 98 ? -4.917 1.256 -0.031 1.00 89.69 98 ALA A CA 1
ATOM 720 C C . ALA A 1 98 ? -4.608 0.451 -1.280 1.00 89.69 98 ALA A C 1
ATOM 722 O O . ALA A 1 98 ? -4.333 -0.744 -1.191 1.00 89.69 98 ALA A O 1
ATOM 723 N N . GLU A 1 99 ? -4.639 1.118 -2.418 1.00 88.38 99 GLU A N 1
ATOM 724 C CA . GLU A 1 99 ? -4.376 0.527 -3.722 1.00 88.38 99 GLU A CA 1
ATOM 725 C C . GLU A 1 99 ? -3.081 1.148 -4.242 1.00 88.38 99 GLU A C 1
ATOM 727 O O . GLU A 1 99 ? -2.896 2.366 -4.167 1.00 88.38 99 GLU A O 1
ATOM 732 N N . VAL A 1 100 ? -2.130 0.314 -4.665 1.00 90.50 100 VAL A N 1
ATOM 733 C CA . VAL A 1 100 ? -0.794 0.752 -5.081 1.00 90.50 100 VAL A CA 1
ATOM 734 C C . VAL A 1 100 ? -0.399 0.092 -6.392 1.00 90.50 100 VAL A C 1
ATOM 736 O O . VAL A 1 100 ? -0.259 -1.121 -6.463 1.00 90.50 100 VAL A O 1
ATOM 739 N N . ASN A 1 101 ? -0.154 0.919 -7.404 1.00 90.50 101 ASN A N 1
ATOM 740 C CA . ASN A 1 101 ? 0.474 0.552 -8.666 1.00 90.50 101 ASN A CA 1
ATOM 741 C C . ASN A 1 101 ? 1.690 1.463 -8.852 1.00 90.50 101 ASN A C 1
ATOM 743 O O . ASN A 1 101 ? 1.542 2.602 -9.295 1.00 90.50 101 ASN A O 1
ATOM 747 N N . ILE A 1 102 ? 2.880 0.999 -8.483 1.00 89.19 102 ILE A N 1
ATOM 748 C CA . ILE A 1 102 ? 4.109 1.808 -8.525 1.00 89.19 102 ILE A CA 1
ATOM 749 C C . ILE A 1 102 ? 5.200 1.128 -9.341 1.00 89.19 102 ILE A C 1
ATOM 751 O O . ILE A 1 102 ? 5.250 -0.098 -9.417 1.00 89.19 102 ILE A O 1
ATOM 755 N N . ASN A 1 103 ? 6.076 1.931 -9.944 1.00 89.75 103 ASN A N 1
ATOM 756 C CA . ASN A 1 103 ? 7.017 1.513 -10.982 1.00 89.75 103 ASN A CA 1
ATOM 757 C C . ASN A 1 103 ? 6.309 0.852 -12.168 1.00 89.75 103 ASN A C 1
ATOM 759 O O . ASN A 1 103 ? 6.781 -0.156 -12.703 1.00 89.75 103 ASN A O 1
ATOM 763 N N . ASN A 1 104 ? 5.153 1.394 -12.560 1.00 86.62 104 ASN A N 1
ATOM 764 C CA . ASN A 1 104 ? 4.381 0.841 -13.665 1.00 86.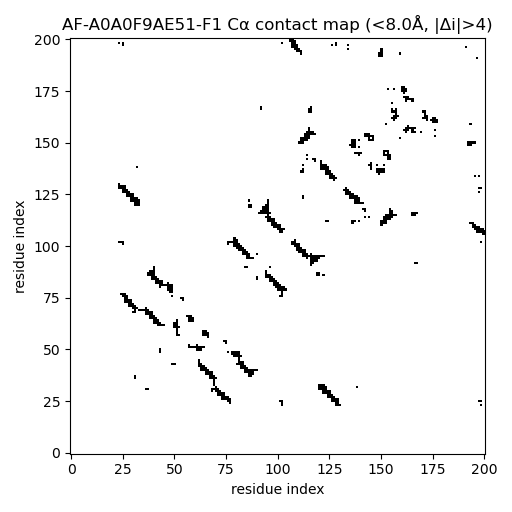62 104 ASN A CA 1
ATOM 765 C C . ASN A 1 104 ? 5.204 0.905 -14.970 1.00 86.62 104 ASN A C 1
ATOM 767 O O . ASN A 1 104 ? 5.709 1.970 -15.340 1.00 86.62 104 ASN A O 1
ATOM 771 N N . PRO A 1 105 ? 5.388 -0.219 -15.690 1.00 83.31 105 PRO A N 1
ATOM 772 C CA . PRO A 1 105 ? 6.203 -0.217 -16.893 1.00 83.31 105 PRO A CA 1
ATOM 773 C C . PRO A 1 105 ? 5.526 0.494 -18.070 1.00 83.31 105 PRO A C 1
ATOM 775 O O . PRO A 1 105 ? 6.251 0.988 -18.936 1.00 83.31 105 PRO A O 1
ATOM 778 N N . SER A 1 106 ? 4.193 0.557 -18.078 1.00 82.19 106 SER A N 1
ATOM 779 C CA . SER A 1 106 ? 3.360 0.932 -19.226 1.00 82.19 106 SER A CA 1
ATOM 780 C C . SER A 1 106 ? 2.742 2.329 -19.122 1.00 82.19 106 SER A C 1
ATOM 782 O O . SER A 1 106 ? 2.276 2.861 -20.126 1.00 82.19 106 SER A O 1
ATOM 784 N N . TRP A 1 107 ? 2.685 2.913 -17.924 1.00 75.69 107 TRP A N 1
ATOM 785 C CA . TRP A 1 107 ? 1.975 4.168 -17.655 1.00 75.69 107 TRP A CA 1
ATOM 786 C C . TRP A 1 107 ? 2.563 4.868 -16.409 1.00 75.69 107 TRP A C 1
ATOM 788 O O . TRP A 1 107 ? 3.647 4.509 -15.957 1.00 75.69 107 TRP A O 1
ATO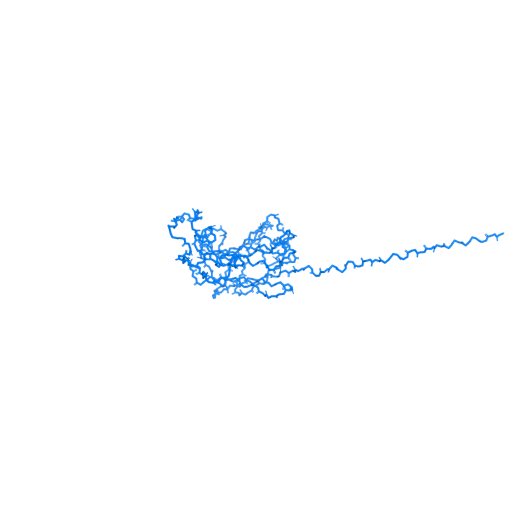M 798 N N . TYR A 1 108 ? 1.882 5.877 -15.859 1.00 77.44 108 TYR A N 1
ATOM 799 C CA . TYR A 1 108 ? 2.226 6.488 -14.573 1.00 77.44 108 TYR A CA 1
ATOM 800 C C . TYR A 1 108 ? 1.860 5.630 -13.353 1.00 77.44 108 TYR A C 1
ATOM 802 O O . TYR A 1 108 ? 0.940 4.811 -13.392 1.00 77.44 108 TYR A O 1
ATOM 810 N N . ASP A 1 109 ? 2.546 5.895 -12.242 1.00 82.75 109 ASP A N 1
ATOM 811 C CA . ASP A 1 109 ? 2.236 5.319 -10.931 1.00 82.75 109 ASP A CA 1
ATOM 812 C C . ASP A 1 109 ? 0.884 5.831 -10.399 1.00 82.75 109 ASP A C 1
ATOM 814 O O . ASP A 1 109 ? 0.609 7.034 -10.435 1.00 82.75 109 ASP A O 1
ATOM 818 N N . THR A 1 110 ? 0.057 4.931 -9.860 1.00 80.50 110 THR A N 1
ATOM 819 C CA . THR A 1 110 ? -1.225 5.246 -9.211 1.00 80.50 110 THR A CA 1
ATOM 820 C C . THR A 1 110 ? -1.257 4.714 -7.793 1.00 80.50 110 THR A C 1
ATOM 822 O O . THR A 1 110 ? -0.920 3.562 -7.551 1.00 80.50 110 THR A O 1
ATOM 825 N N . LEU A 1 111 ? -1.684 5.542 -6.846 1.00 84.06 111 LEU A N 1
ATOM 826 C CA . LEU A 1 111 ? -1.852 5.137 -5.457 1.00 84.06 111 LEU A CA 1
ATOM 827 C C . LEU A 1 111 ? -3.005 5.900 -4.818 1.00 84.06 111 LEU A C 1
ATOM 829 O O . LEU A 1 111 ? -3.204 7.084 -5.111 1.00 84.06 111 LEU A O 1
ATOM 833 N N . ASP A 1 112 ? -3.697 5.235 -3.902 1.00 79.25 112 ASP A N 1
ATOM 834 C CA . ASP A 1 112 ? -4.750 5.825 -3.088 1.00 79.25 112 ASP A CA 1
ATOM 835 C C . ASP A 1 112 ? -4.929 5.127 -1.732 1.00 79.25 112 ASP A C 1
ATOM 837 O O . ASP A 1 112 ? -4.419 4.036 -1.475 1.00 79.25 112 ASP A O 1
ATOM 841 N N . VAL A 1 113 ? -5.620 5.818 -0.826 1.00 82.06 113 VAL A N 1
ATOM 842 C CA . VAL A 1 113 ? -6.163 5.276 0.418 1.00 82.06 113 VAL A CA 1
ATOM 843 C C . VAL A 1 113 ? -7.680 5.339 0.311 1.00 82.06 113 VAL A C 1
ATOM 845 O O . VAL A 1 113 ? -8.280 6.417 0.301 1.00 82.06 113 VAL A O 1
ATOM 848 N N . SER A 1 114 ? -8.313 4.178 0.268 1.00 77.69 114 SER A N 1
ATOM 849 C CA . SER A 1 114 ? -9.737 4.039 0.023 1.00 77.69 114 SER A CA 1
ATOM 850 C C . SER A 1 114 ? -10.495 3.692 1.298 1.00 77.69 114 SER A C 1
ATOM 852 O O . SER A 1 114 ? -10.179 2.735 2.007 1.00 77.69 114 SER A O 1
ATOM 854 N N . LEU A 1 115 ? -11.519 4.491 1.596 1.00 77.19 115 LEU A N 1
ATOM 855 C CA . LEU A 1 115 ? -12.539 4.174 2.593 1.00 77.19 115 LEU A CA 1
ATOM 856 C C . LEU A 1 115 ? -13.821 3.659 1.950 1.00 77.19 115 LEU A C 1
ATOM 858 O O . LEU A 1 115 ? -14.816 3.519 2.656 1.00 77.19 115 LEU A O 1
ATOM 862 N N . VAL A 1 116 ? -13.836 3.422 0.635 1.00 71.81 116 VAL A N 1
ATOM 863 C CA . VAL A 1 116 ? -15.052 3.096 -0.127 1.00 71.81 116 VAL A CA 1
ATOM 864 C C . VAL A 1 116 ? -15.808 1.937 0.512 1.00 71.81 116 VAL A C 1
ATOM 866 O O . VAL A 1 116 ? -17.014 2.045 0.728 1.00 71.81 116 VAL A O 1
ATOM 869 N N . ASP A 1 117 ? -15.077 0.904 0.925 1.00 72.81 117 ASP A N 1
ATOM 870 C CA . ASP A 1 117 ? -15.630 -0.269 1.598 1.00 72.81 117 ASP A CA 1
ATOM 871 C C . ASP A 1 117 ? -15.790 -0.103 3.110 1.00 72.81 117 ASP A C 1
ATOM 873 O O . ASP A 1 117 ? -16.419 -0.943 3.745 1.00 72.81 117 ASP A O 1
ATOM 877 N N . GLY A 1 118 ? -15.234 0.941 3.722 1.00 74.06 118 GLY A N 1
ATOM 878 C CA . GLY A 1 118 ? -15.300 1.188 5.159 1.00 74.06 118 GLY A CA 1
ATOM 879 C C . GLY A 1 118 ? -14.047 1.834 5.740 1.00 74.06 118 GLY A C 1
ATOM 880 O O . GLY A 1 118 ? -13.070 2.099 5.054 1.00 74.06 118 GLY A O 1
ATOM 881 N N . PHE A 1 119 ? -14.071 2.074 7.048 1.00 80.62 119 PHE A N 1
ATOM 882 C CA . PHE A 1 119 ? -12.934 2.599 7.798 1.00 80.62 119 PHE A CA 1
ATOM 883 C C . PHE A 1 119 ? -12.672 1.703 9.005 1.00 80.62 119 PHE A C 1
ATOM 885 O O . PHE A 1 119 ? -13.578 1.459 9.803 1.00 80.62 119 PHE A O 1
ATOM 892 N N . SER A 1 120 ? -11.427 1.257 9.147 1.00 81.56 120 SER A N 1
ATOM 893 C CA . SER A 1 120 ? -10.969 0.448 10.282 1.00 81.56 120 SER A CA 1
ATOM 894 C C . SER A 1 120 ? -9.798 1.091 11.015 1.00 81.56 120 SER A C 1
ATOM 896 O O . SER A 1 120 ? -9.746 1.054 12.241 1.00 81.56 120 SER A O 1
ATOM 898 N N . ASN A 1 121 ? -8.858 1.685 10.277 1.00 83.69 121 ASN A N 1
ATOM 899 C CA . ASN A 1 121 ? -7.607 2.194 10.824 1.00 83.69 121 ASN A CA 1
ATOM 900 C C . ASN A 1 121 ? -7.196 3.517 10.174 1.00 83.69 121 ASN A C 1
ATOM 902 O O . ASN A 1 121 ? -7.431 3.756 8.987 1.00 83.69 121 ASN A O 1
ATOM 906 N N . SER A 1 122 ? -6.522 4.347 10.971 1.00 84.38 122 SER A N 1
ATOM 907 C CA . SER A 1 122 ? -5.858 5.570 10.523 1.00 84.38 122 SER A CA 1
ATOM 908 C C . SER A 1 122 ? -4.480 5.209 9.971 1.00 84.38 122 SER A C 1
ATOM 910 O O . SER A 1 122 ? -3.567 4.877 10.728 1.00 84.38 122 SER A O 1
ATOM 912 N N . VAL A 1 123 ? -4.346 5.208 8.645 1.00 83.69 123 VAL A N 1
ATOM 913 C CA . VAL A 1 123 ? -3.147 4.733 7.939 1.00 83.69 123 VAL A CA 1
ATOM 914 C C . VAL A 1 123 ? -2.699 5.732 6.895 1.00 83.69 123 VAL A C 1
ATOM 916 O O . VAL A 1 123 ? -3.520 6.372 6.246 1.00 83.69 123 VAL A O 1
ATOM 919 N N . LYS A 1 124 ? -1.386 5.858 6.740 1.00 87.19 124 LYS A N 1
ATOM 920 C CA . LYS A 1 124 ? -0.752 6.777 5.801 1.00 87.19 124 LYS A CA 1
ATOM 921 C C . LYS A 1 124 ? 0.168 5.998 4.880 1.00 87.19 124 LYS A C 1
ATOM 923 O O . LYS A 1 124 ? 0.920 5.147 5.353 1.00 87.19 124 LYS A O 1
ATOM 928 N N . ILE A 1 125 ? 0.158 6.335 3.601 1.00 86.69 125 ILE A N 1
ATOM 929 C CA . ILE A 1 125 ? 1.123 5.828 2.630 1.00 86.69 125 ILE A CA 1
ATOM 930 C C . ILE A 1 125 ? 2.005 6.973 2.167 1.00 86.69 125 ILE A C 1
ATOM 932 O O . ILE A 1 125 ? 1.519 8.066 1.890 1.00 86.69 125 ILE A O 1
ATOM 936 N N . THR A 1 126 ? 3.307 6.718 2.108 1.00 88.56 126 THR A N 1
ATOM 937 C CA . THR A 1 126 ? 4.280 7.634 1.519 1.00 88.56 126 THR A CA 1
ATOM 938 C C . THR A 1 126 ? 4.961 6.934 0.361 1.00 88.56 126 THR A C 1
ATOM 940 O O . THR A 1 126 ? 5.588 5.895 0.564 1.00 88.56 126 THR A O 1
ATOM 943 N N . ALA A 1 127 ? 4.844 7.509 -0.828 1.00 86.56 127 ALA A N 1
ATOM 944 C CA . ALA A 1 127 ? 5.570 7.084 -2.009 1.00 86.56 127 ALA A CA 1
ATOM 945 C C . ALA A 1 127 ? 6.655 8.117 -2.329 1.00 86.56 127 ALA A C 1
ATOM 947 O O . ALA A 1 127 ? 6.367 9.307 -2.473 1.00 86.56 127 ALA A O 1
ATOM 948 N N . THR A 1 128 ? 7.903 7.669 -2.403 1.00 87.44 128 THR A N 1
ATOM 949 C CA . THR A 1 128 ? 9.073 8.531 -2.587 1.00 87.44 128 THR A CA 1
ATOM 950 C C . THR A 1 128 ? 9.738 8.186 -3.915 1.00 87.44 128 THR A C 1
ATOM 952 O O . THR A 1 128 ? 10.394 7.141 -3.996 1.00 87.44 128 THR A O 1
ATOM 955 N N . PRO A 1 129 ? 9.564 9.019 -4.957 1.00 81.50 129 PRO A N 1
ATOM 956 C CA . PRO A 1 129 ? 10.284 8.839 -6.209 1.00 81.50 129 PRO A CA 1
ATOM 957 C C . PRO A 1 129 ? 11.771 9.143 -6.039 1.00 81.50 129 PRO A C 1
ATOM 959 O O . PRO A 1 129 ? 12.165 9.939 -5.189 1.00 81.50 129 PRO A O 1
ATOM 962 N N . THR A 1 130 ? 12.589 8.550 -6.906 1.00 80.50 130 THR A N 1
ATOM 963 C CA . THR A 1 130 ? 14.031 8.829 -6.999 1.00 80.50 130 THR A CA 1
ATOM 964 C C . THR A 1 130 ? 14.286 10.298 -7.350 1.00 80.50 130 THR A C 1
ATOM 966 O O . THR A 1 130 ? 15.249 10.899 -6.881 1.00 80.50 130 THR A O 1
ATOM 969 N N . THR A 1 131 ? 13.393 10.896 -8.143 1.00 74.19 131 THR A N 1
ATOM 970 C CA . THR A 1 131 ? 13.421 12.310 -8.521 1.00 74.19 131 THR A CA 1
ATOM 971 C C . THR A 1 131 ? 12.092 12.972 -8.173 1.00 74.19 131 THR A C 1
ATOM 973 O O . THR A 1 131 ? 11.046 12.558 -8.666 1.00 74.19 131 THR A O 1
ATOM 976 N N . GLY A 1 132 ? 12.121 14.026 -7.357 1.00 75.31 132 GLY A N 1
ATOM 977 C CA . GLY A 1 132 ? 10.933 14.792 -6.973 1.00 75.31 132 GLY A CA 1
ATOM 978 C C . GLY A 1 132 ? 10.587 14.685 -5.489 1.00 75.31 132 GLY A C 1
ATOM 979 O O . GLY A 1 132 ? 11.328 14.124 -4.688 1.00 75.31 132 GLY A O 1
ATOM 980 N N . ASN A 1 133 ? 9.452 15.275 -5.113 1.00 81.38 133 ASN A N 1
ATOM 981 C CA . ASN A 1 133 ? 9.012 15.313 -3.720 1.00 81.38 133 ASN A CA 1
ATOM 982 C C . ASN A 1 133 ? 8.181 14.072 -3.363 1.00 81.38 133 ASN A C 1
ATOM 984 O O . ASN A 1 133 ? 7.316 13.689 -4.161 1.00 81.38 133 ASN A O 1
ATOM 988 N N . PRO A 1 134 ? 8.344 13.518 -2.147 1.00 82.75 134 PRO A N 1
ATOM 989 C CA . PRO A 1 134 ? 7.481 12.461 -1.641 1.00 82.75 134 PRO A CA 1
ATOM 990 C C . PRO A 1 134 ? 5.996 12.819 -1.736 1.00 82.75 134 PRO A C 1
ATOM 992 O O . PRO A 1 134 ? 5.576 13.963 -1.531 1.00 82.75 134 PRO A O 1
ATOM 995 N N . VAL A 1 135 ? 5.187 11.808 -2.023 1.00 82.06 135 VAL A N 1
ATOM 996 C CA . VAL A 1 135 ? 3.731 11.886 -2.066 1.00 82.06 135 VAL A CA 1
ATOM 997 C C . VAL A 1 135 ? 3.184 11.185 -0.844 1.00 82.06 135 VAL A C 1
ATOM 999 O O . VAL A 1 135 ? 3.444 10.005 -0.631 1.00 82.06 135 VAL A O 1
ATOM 1002 N N . ILE A 1 136 ? 2.424 11.919 -0.040 1.00 82.19 136 ILE A N 1
ATOM 1003 C CA . ILE A 1 136 ? 1.836 11.416 1.197 1.00 82.19 136 ILE A CA 1
ATOM 1004 C C . ILE A 1 136 ? 0.324 11.353 1.016 1.00 82.19 136 ILE A C 1
ATOM 1006 O O . ILE A 1 136 ? -0.309 12.383 0.779 1.00 82.19 136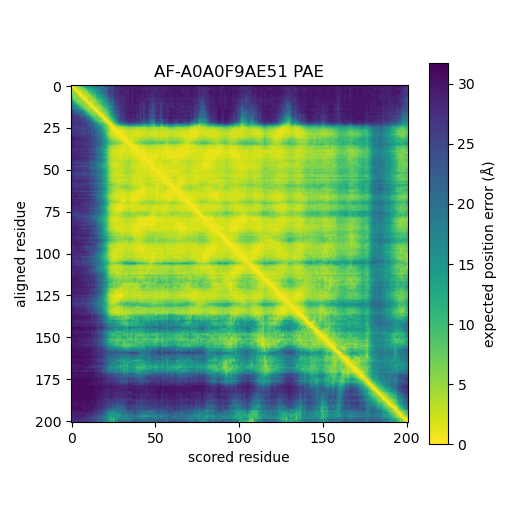 ILE A O 1
ATOM 1010 N N . LEU A 1 137 ? -0.244 10.155 1.151 1.00 78.00 137 LEU A N 1
ATOM 1011 C CA . LEU A 1 137 ? -1.682 9.913 1.127 1.00 78.00 137 LEU A CA 1
ATOM 1012 C C . LEU A 1 137 ? -2.163 9.514 2.521 1.00 78.00 137 LEU A C 1
ATOM 1014 O O . LEU A 1 137 ? -1.617 8.606 3.153 1.00 78.00 137 LEU A O 1
ATOM 1018 N N . GLY A 1 138 ? -3.195 10.205 3.001 1.00 74.50 138 GLY A N 1
ATOM 1019 C CA . GLY A 1 138 ? -3.726 10.022 4.349 1.00 74.50 138 GLY A CA 1
ATOM 1020 C C . GLY A 1 138 ? -2.871 10.647 5.476 1.00 74.50 138 GLY A C 1
ATOM 1021 O O . GLY A 1 138 ? -1.962 11.437 5.217 1.00 74.50 138 GLY A O 1
ATOM 1022 N N . PRO A 1 139 ? -3.178 10.327 6.747 1.00 71.19 139 PRO A N 1
ATOM 1023 C CA . PRO A 1 139 ? -4.220 9.392 7.136 1.00 71.19 139 PRO A CA 1
ATOM 1024 C C . PRO A 1 139 ? -5.646 9.938 6.957 1.00 71.19 139 PRO A C 1
ATOM 1026 O O . PRO A 1 139 ? -5.865 11.152 7.012 1.00 71.19 139 PRO A O 1
ATOM 1029 N N . PRO A 1 140 ? -6.640 9.057 6.763 1.00 65.75 140 PRO A N 1
ATOM 1030 C CA . PRO A 1 140 ? -8.040 9.432 6.890 1.00 65.75 140 PRO A CA 1
ATOM 1031 C 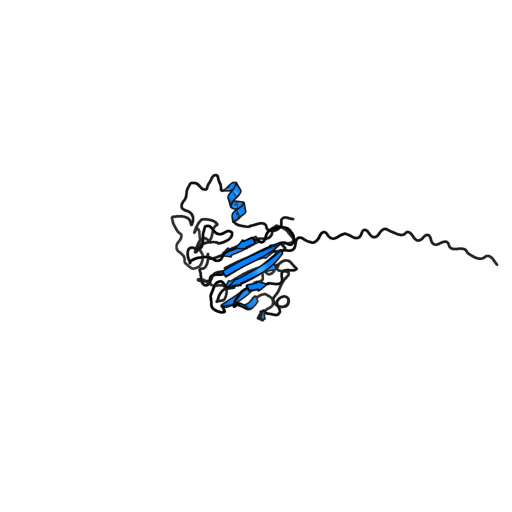C . PRO A 1 140 ? -8.331 9.851 8.340 1.00 65.75 140 PRO A C 1
ATOM 1033 O O . PRO A 1 140 ? -8.035 9.111 9.275 1.00 65.75 140 PRO A O 1
ATOM 1036 N N . MET A 1 141 ? -8.906 11.044 8.539 1.00 63.12 141 MET A N 1
ATOM 1037 C CA . MET A 1 141 ? -9.187 11.577 9.886 1.00 63.12 141 MET A CA 1
ATOM 1038 C C . MET A 1 141 ? -10.450 10.978 10.530 1.00 63.12 141 MET A C 1
ATOM 1040 O O . MET A 1 141 ? -10.631 11.097 11.738 1.00 63.12 141 MET A O 1
ATOM 1044 N N . SER A 1 142 ? -11.335 10.362 9.741 1.00 62.69 142 SER A N 1
ATOM 1045 C CA . SER A 1 142 ? -12.626 9.819 10.186 1.00 62.69 142 SER A CA 1
ATOM 1046 C C . SER A 1 142 ? -13.206 8.834 9.159 1.00 62.69 142 SER A C 1
ATOM 1048 O O . SER A 1 142 ? -12.682 8.699 8.051 1.00 62.69 142 SER A O 1
ATOM 1050 N N . GLN A 1 143 ? -14.346 8.210 9.493 1.00 59.78 143 GLN A N 1
ATOM 1051 C CA . GLN A 1 143 ? -15.150 7.385 8.574 1.00 59.78 143 GLN A CA 1
ATOM 1052 C C . GLN A 1 143 ? -15.630 8.157 7.333 1.00 59.78 143 GLN A C 1
ATOM 1054 O O . GLN A 1 143 ? -15.776 7.582 6.262 1.00 59.78 143 GLN A O 1
ATOM 1059 N N . THR A 1 144 ? -15.840 9.471 7.443 1.00 59.38 144 THR A N 1
ATOM 1060 C CA . THR A 1 144 ? -16.172 10.338 6.300 1.00 59.38 144 THR A CA 1
ATOM 1061 C C . THR A 1 144 ? -14.946 10.719 5.463 1.00 59.38 144 THR A C 1
ATOM 1063 O O . THR A 1 144 ? -15.077 11.450 4.481 1.00 59.38 144 THR A O 1
ATOM 1066 N N . GLY A 1 145 ? -13.764 10.207 5.823 1.00 58.59 145 GLY A N 1
ATOM 1067 C CA . GLY A 1 145 ? -12.481 10.560 5.234 1.00 58.59 145 GLY A CA 1
ATOM 1068 C C . GLY A 1 145 ? -12.076 12.000 5.534 1.00 58.59 145 GLY A C 1
ATOM 1069 O O . GLY A 1 145 ? -12.848 12.817 6.030 1.00 58.59 145 GLY A O 1
ATOM 1070 N N . ASN A 1 146 ? -10.836 12.344 5.193 1.00 62.34 146 ASN A N 1
ATOM 1071 C CA . ASN A 1 146 ? -10.472 13.745 5.037 1.00 62.34 146 ASN A CA 1
ATOM 1072 C C . ASN A 1 146 ? -10.549 14.083 3.550 1.00 62.34 146 ASN A C 1
ATOM 1074 O O . ASN A 1 146 ? -9.577 13.910 2.826 1.00 62.34 146 ASN A O 1
ATOM 1078 N N . GLN A 1 147 ? -11.705 14.572 3.099 1.00 55.41 147 GLN A N 1
ATOM 1079 C CA . GLN A 1 147 ? -11.948 14.932 1.692 1.00 55.41 147 GLN A CA 1
ATOM 1080 C C . GLN A 1 147 ? -11.002 16.021 1.153 1.00 55.41 147 GLN A C 1
ATOM 1082 O O . GLN A 1 147 ? -10.979 16.280 -0.049 1.00 55.41 147 GLN A O 1
ATOM 1087 N N . LYS A 1 148 ? -10.258 16.693 2.042 1.00 59.34 148 LYS A N 1
ATOM 1088 C CA . LYS A 1 148 ? -9.236 17.686 1.695 1.00 59.34 148 LYS A CA 1
ATOM 1089 C C . LYS A 1 148 ? -7.847 17.061 1.510 1.00 59.34 148 LYS A C 1
ATOM 1091 O O . LYS A 1 148 ? -6.944 17.760 1.063 1.00 59.34 148 LYS A O 1
ATOM 1096 N N . MET A 1 149 ? -7.662 15.786 1.858 1.00 62.03 149 MET A N 1
ATOM 1097 C CA . MET A 1 149 ? -6.395 15.072 1.694 1.00 62.03 149 MET A CA 1
ATOM 1098 C C . MET A 1 149 ? -6.309 14.444 0.315 1.00 62.03 149 MET A C 1
ATOM 1100 O O . MET A 1 149 ? -7.251 13.813 -0.164 1.00 62.03 149 MET A O 1
ATOM 1104 N N . LEU A 1 150 ? -5.140 14.609 -0.295 1.00 65.38 150 LEU A N 1
ATOM 1105 C CA . LEU A 1 150 ? -4.793 13.989 -1.562 1.00 65.38 150 LEU A CA 1
ATOM 1106 C C . LEU A 1 150 ? -4.952 12.462 -1.469 1.00 65.38 150 LEU A C 1
ATOM 1108 O O . LEU A 1 150 ? -4.525 11.860 -0.483 1.00 65.38 150 LEU A O 1
ATOM 1112 N N . GLY A 1 151 ? -5.563 11.864 -2.497 1.00 62.81 151 GLY A N 1
ATOM 1113 C CA . GLY A 1 151 ? -5.683 10.411 -2.664 1.00 62.81 151 GLY A CA 1
ATOM 1114 C C . GLY A 1 151 ? -6.461 9.671 -1.571 1.00 62.81 151 GLY A C 1
ATOM 1115 O O . GLY A 1 151 ? -6.270 8.472 -1.433 1.00 62.81 151 GLY A O 1
ATOM 1116 N N . VAL A 1 152 ? -7.312 10.349 -0.785 1.00 68.50 152 VAL A N 1
ATOM 1117 C CA . VAL A 1 152 ? -8.228 9.691 0.166 1.00 68.50 152 VAL A CA 1
ATOM 1118 C C . VAL A 1 152 ? -9.637 9.619 -0.424 1.00 68.50 152 VAL A C 1
ATOM 1120 O O . VAL A 1 152 ? -10.285 10.654 -0.601 1.00 68.50 152 VAL A O 1
ATOM 1123 N N . PHE A 1 153 ? -10.140 8.409 -0.680 1.00 70.12 153 PHE A N 1
ATOM 1124 C CA . PHE A 1 153 ? -11.507 8.188 -1.166 1.00 70.12 153 PHE A CA 1
ATOM 1125 C C . PHE A 1 153 ? -12.475 8.001 0.010 1.00 70.12 153 PHE A C 1
ATOM 1127 O O . PHE A 1 153 ? -12.255 7.113 0.834 1.00 70.12 153 PHE A O 1
ATOM 1134 N N . PRO A 1 154 ? -13.530 8.826 0.149 1.00 69.94 154 PRO A N 1
ATOM 1135 C CA . PRO A 1 154 ? -14.432 8.740 1.296 1.00 69.94 154 PRO A CA 1
ATOM 1136 C C . PRO A 1 154 ? -15.351 7.515 1.268 1.00 69.94 154 PRO A C 1
ATOM 1138 O O . PRO A 1 154 ? -15.584 6.904 0.225 1.00 69.94 154 PRO A O 1
ATOM 1141 N N . TYR A 1 155 ? -15.938 7.210 2.427 1.00 71.31 155 TYR A N 1
ATOM 1142 C CA . TYR A 1 155 ? -16.844 6.077 2.588 1.00 71.31 155 TYR A CA 1
ATOM 1143 C C . TYR A 1 155 ? -18.011 6.079 1.602 1.00 71.31 155 TYR A C 1
ATOM 1145 O O . TYR A 1 155 ? -18.730 7.077 1.465 1.00 71.31 155 TYR A O 1
ATOM 1153 N N . GLY A 1 156 ? -18.206 4.933 0.947 1.00 64.19 156 GLY A N 1
ATOM 1154 C CA . GLY A 1 156 ? -19.250 4.695 -0.039 1.00 64.19 156 GLY A CA 1
ATOM 1155 C C . GLY A 1 156 ? -19.097 5.463 -1.351 1.00 64.19 156 GLY A C 1
ATOM 1156 O O . GLY A 1 156 ? -20.047 5.474 -2.116 1.00 64.19 156 GLY A O 1
ATOM 1157 N N . CYS A 1 157 ? -17.980 6.141 -1.621 1.00 68.44 157 CYS A N 1
ATOM 1158 C CA . CYS A 1 157 ? -17.784 6.862 -2.883 1.00 68.44 157 CYS A CA 1
ATOM 1159 C C . CYS A 1 157 ? -17.104 5.949 -3.906 1.00 68.44 157 CYS A C 1
ATOM 1161 O O . CYS A 1 157 ? -15.885 5.948 -4.018 1.00 68.44 157 CYS A O 1
ATOM 1163 N N . ASP A 1 158 ? -17.889 5.156 -4.626 1.00 57.75 158 ASP A N 1
ATOM 1164 C CA . ASP A 1 158 ? -17.402 4.213 -5.640 1.00 57.75 158 ASP A CA 1
ATOM 1165 C C . ASP A 1 158 ? -16.987 4.886 -6.954 1.00 57.75 158 ASP A C 1
ATOM 1167 O O . ASP A 1 158 ? -16.264 4.296 -7.750 1.00 57.75 158 ASP A O 1
ATOM 1171 N N . ILE A 1 159 ? -17.394 6.142 -7.163 1.00 53.69 159 ILE A N 1
ATOM 1172 C CA . ILE A 1 159 ? -16.881 7.015 -8.222 1.00 53.69 159 ILE A CA 1
ATOM 1173 C C . ILE A 1 159 ? -16.364 8.292 -7.566 1.00 53.69 159 ILE A C 1
ATOM 1175 O O . ILE A 1 159 ? -16.956 8.762 -6.601 1.00 53.69 159 ILE A O 1
ATOM 1179 N N . CYS A 1 160 ? -15.281 8.875 -8.094 1.00 54.19 160 CYS A N 1
ATOM 1180 C CA . CYS A 1 160 ? -14.465 9.999 -7.590 1.00 54.19 160 CYS A CA 1
ATOM 1181 C C . CYS A 1 160 ? -15.152 11.177 -6.841 1.00 54.19 160 CYS A C 1
ATOM 1183 O O . CYS A 1 160 ? -14.455 12.028 -6.274 1.00 54.19 160 CYS A O 1
ATOM 1185 N N . VAL A 1 161 ? -16.482 11.295 -6.870 1.00 53.00 161 VAL A N 1
ATOM 1186 C CA . VAL A 1 161 ? -17.320 12.268 -6.149 1.00 53.00 161 VAL A CA 1
ATOM 1187 C C . VAL A 1 161 ? -18.720 11.762 -5.785 1.00 53.00 161 VAL A C 1
ATOM 1189 O O . VAL A 1 161 ? -19.512 12.564 -5.305 1.00 53.00 161 VAL A O 1
ATOM 1192 N N . GLU A 1 162 ? -19.089 10.502 -6.005 1.00 56.41 162 GLU A N 1
ATOM 1193 C CA . GLU A 1 162 ? -20.479 10.061 -5.857 1.00 56.41 162 GLU A CA 1
ATOM 1194 C C . GLU A 1 162 ? -20.600 8.585 -5.486 1.00 56.41 162 GLU A C 1
ATOM 1196 O O . GLU A 1 162 ? -19.678 7.801 -5.689 1.00 56.41 162 GLU A O 1
ATOM 1201 N N . ARG A 1 163 ? -21.756 8.249 -4.907 1.00 61.31 163 ARG A N 1
ATOM 1202 C CA . ARG A 1 163 ? -22.172 6.892 -4.565 1.00 61.31 163 ARG A CA 1
ATOM 1203 C C . ARG A 1 163 ? -23.125 6.370 -5.643 1.00 61.31 163 ARG A C 1
ATOM 1205 O O . ARG A 1 163 ? -24.343 6.422 -5.458 1.00 61.31 163 ARG A O 1
ATOM 1212 N N . GLN A 1 164 ? -22.593 5.938 -6.778 1.00 57.94 164 GLN A N 1
ATOM 1213 C CA . GLN A 1 164 ? -23.386 5.462 -7.913 1.00 57.94 164 GLN A CA 1
ATOM 1214 C C . GLN A 1 164 ? -23.829 4.012 -7.734 1.00 57.94 164 GLN A C 1
ATOM 1216 O O . GLN A 1 164 ? -24.988 3.676 -7.983 1.00 57.94 164 GLN A O 1
ATOM 1221 N N . ASN A 1 165 ? -22.935 3.153 -7.270 1.00 67.25 165 ASN A N 1
ATOM 1222 C CA . ASN A 1 165 ? -23.157 1.742 -7.002 1.00 67.25 165 ASN A CA 1
ATOM 1223 C C . ASN A 1 165 ? -22.206 1.247 -5.895 1.00 67.25 165 ASN A C 1
ATOM 1225 O O . ASN A 1 165 ? -21.398 0.341 -6.113 1.00 67.25 165 ASN A O 1
ATOM 1229 N N . PRO A 1 166 ? -22.267 1.861 -4.701 1.00 64.31 166 PRO A N 1
ATOM 1230 C CA . PRO A 1 166 ? -21.283 1.596 -3.674 1.00 64.31 166 PRO A CA 1
ATOM 1231 C C . PRO A 1 166 ? -21.323 0.135 -3.213 1.00 64.31 166 PRO A C 1
ATOM 1233 O O . PRO A 1 166 ? -22.410 -0.433 -3.054 1.00 64.31 166 PRO A O 1
ATOM 1236 N N . PRO A 1 167 ? -20.152 -0.479 -2.977 1.00 67.31 167 PRO A N 1
ATOM 1237 C CA . PRO A 1 167 ? -20.083 -1.833 -2.452 1.00 67.31 167 PRO A CA 1
ATOM 1238 C C . PRO A 1 167 ? -20.687 -1.909 -1.040 1.00 67.31 167 PRO A C 1
ATOM 1240 O O . PRO A 1 167 ? -21.036 -0.902 -0.419 1.00 67.31 167 PRO A O 1
ATOM 1243 N N . CYS A 1 168 ? -20.805 -3.129 -0.509 1.00 72.19 168 CYS A N 1
ATOM 1244 C CA . CYS A 1 168 ? -21.157 -3.367 0.897 1.00 72.19 168 CYS A CA 1
ATOM 1245 C C . CYS A 1 168 ? -22.581 -2.959 1.319 1.00 72.19 168 CYS A C 1
ATOM 1247 O O . CYS A 1 168 ? -22.810 -2.638 2.484 1.00 72.19 168 CYS A O 1
ATOM 1249 N N . GLY A 1 169 ? -23.549 -2.983 0.396 1.00 68.75 169 GLY A N 1
ATOM 1250 C CA . GLY A 1 169 ? -24.960 -2.706 0.710 1.00 68.75 169 GLY A CA 1
ATOM 1251 C C . GLY A 1 169 ? -25.230 -1.256 1.121 1.00 68.75 169 GLY A C 1
ATOM 1252 O O . GLY A 1 169 ? -26.270 -0.956 1.707 1.00 68.75 169 GLY A O 1
ATOM 1253 N N . ILE A 1 170 ? -24.293 -0.350 0.834 1.00 71.62 170 ILE A N 1
ATOM 1254 C CA . ILE A 1 170 ? -24.435 1.070 1.129 1.00 71.62 170 ILE A CA 1
ATOM 1255 C C . ILE A 1 170 ? -25.525 1.639 0.218 1.00 71.62 170 ILE A C 1
ATOM 1257 O O . ILE A 1 170 ? -25.535 1.433 -0.993 1.00 71.62 170 ILE A O 1
ATOM 1261 N N . THR A 1 171 ? -26.462 2.389 0.788 1.00 67.31 171 THR A N 1
ATOM 1262 C CA . THR A 1 171 ? -27.480 3.065 -0.017 1.00 67.31 171 THR A CA 1
ATOM 1263 C C . THR A 1 171 ? -26.839 4.141 -0.888 1.00 67.31 171 THR A C 1
ATOM 1265 O O . THR A 1 171 ? -26.064 4.971 -0.393 1.00 67.31 171 THR A O 1
ATOM 1268 N N . LYS A 1 172 ? -27.221 4.168 -2.170 1.00 65.44 172 LYS A N 1
ATOM 1269 C CA . LYS A 1 172 ? -26.899 5.269 -3.086 1.00 65.44 172 LYS A CA 1
ATOM 1270 C C . LYS A 1 172 ? -27.287 6.596 -2.433 1.00 65.44 172 LYS A C 1
ATOM 1272 O O . LYS A 1 172 ? -28.378 6.730 -1.879 1.00 65.44 172 LYS A O 1
ATOM 1277 N N . SER A 1 173 ? -26.385 7.567 -2.470 1.00 58.09 173 SER A N 1
ATOM 1278 C CA . SER A 1 173 ? -26.651 8.899 -1.928 1.00 58.09 173 SER A CA 1
ATOM 1279 C C . SER A 1 173 ? -27.219 9.785 -3.030 1.00 58.09 173 SER A C 1
ATOM 1281 O O . SER A 1 173 ? -26.654 9.831 -4.115 1.00 58.09 173 SER A O 1
ATOM 1283 N N . LYS A 1 174 ? -28.306 10.519 -2.751 1.00 53.47 174 LYS A N 1
ATOM 1284 C CA . LYS A 1 174 ? -28.879 11.512 -3.687 1.00 53.47 174 LYS A CA 1
ATOM 1285 C C . LYS A 1 174 ? -28.046 12.796 -3.783 1.00 53.47 174 LYS A C 1
ATOM 1287 O O . LYS A 1 174 ? -28.238 13.598 -4.689 1.00 53.47 174 LYS A O 1
ATOM 1292 N N . THR A 1 175 ? -27.146 13.000 -2.828 1.00 52.91 175 THR A N 1
ATOM 1293 C CA . THR A 1 175 ? -26.162 14.081 -2.807 1.00 52.91 175 THR A CA 1
ATOM 1294 C C . THR A 1 175 ? -24.783 13.450 -2.908 1.00 52.91 175 THR A C 1
ATOM 1296 O O . THR A 1 175 ? -24.431 12.625 -2.059 1.00 52.91 175 THR A O 1
ATOM 1299 N N . GLY A 1 176 ? -24.021 13.777 -3.950 1.00 52.06 176 GLY A N 1
ATOM 1300 C CA . GLY A 1 176 ? -22.680 13.231 -4.142 1.00 52.06 176 GLY A CA 1
ATOM 1301 C C . GLY A 1 176 ? -21.770 13.445 -2.926 1.00 52.06 176 GLY A C 1
ATOM 1302 O O . GLY A 1 176 ? -22.019 14.263 -2.043 1.00 52.06 176 GLY A O 1
ATOM 1303 N N . CYS A 1 177 ? -20.650 12.736 -2.897 1.00 55.84 177 CYS A N 1
ATOM 1304 C CA . CYS A 1 177 ? -19.572 12.907 -1.929 1.00 55.84 177 CYS A CA 1
ATOM 1305 C C . CYS A 1 177 ? -18.879 14.291 -1.988 1.00 55.84 177 CYS A C 1
ATOM 1307 O O . CYS A 1 177 ? -17.928 14.520 -1.242 1.00 55.84 177 CYS A O 1
ATOM 1309 N N . LYS A 1 178 ? -19.356 15.224 -2.831 1.00 52.50 178 LYS A N 1
ATOM 1310 C CA . LYS A 1 178 ? -19.051 16.665 -2.813 1.00 52.50 178 LYS A CA 1
ATOM 1311 C C . LYS A 1 178 ? -20.315 17.486 -3.126 1.00 52.50 178 LYS A C 1
ATOM 1313 O O . LYS A 1 178 ? -20.838 17.396 -4.230 1.00 52.50 178 LYS A O 1
ATOM 1318 N N . ASN A 1 179 ? -20.730 18.368 -2.212 1.00 40.09 179 ASN A N 1
ATOM 1319 C CA . ASN A 1 179 ? -21.892 19.260 -2.387 1.00 40.09 179 ASN A CA 1
ATOM 1320 C C . ASN A 1 179 ? -21.539 20.727 -2.697 1.00 40.09 179 ASN A C 1
ATOM 1322 O O . ASN A 1 179 ? -22.342 21.603 -2.405 1.00 40.09 179 ASN A O 1
ATOM 1326 N N . ASN A 1 180 ? -20.382 21.042 -3.294 1.00 37.69 180 ASN A N 1
ATOM 1327 C CA . ASN A 1 180 ? -20.087 22.432 -3.674 1.00 37.69 180 ASN A CA 1
ATOM 1328 C C . ASN A 1 180 ? -19.950 22.597 -5.191 1.00 37.69 180 ASN A C 1
ATOM 1330 O O . ASN A 1 180 ? -18.917 22.298 -5.788 1.00 37.69 180 ASN A O 1
ATOM 1334 N N . ALA A 1 181 ? -21.010 23.151 -5.785 1.00 33.78 181 ALA A N 1
ATOM 1335 C CA . ALA A 1 181 ? -21.17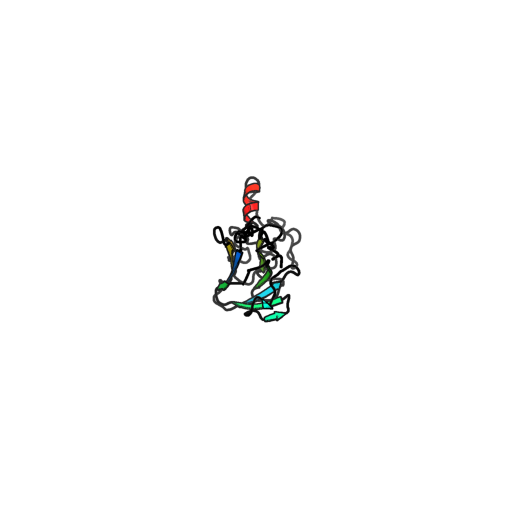5 23.506 -7.196 1.00 33.78 181 ALA A CA 1
ATOM 1336 C C . ALA A 1 181 ? -20.144 24.519 -7.753 1.00 33.78 181 ALA A C 1
ATOM 1338 O O . ALA A 1 181 ? -20.199 24.875 -8.927 1.00 33.78 181 ALA A O 1
ATOM 1339 N N . THR A 1 182 ? -19.162 24.956 -6.964 1.00 36.56 182 THR A N 1
ATOM 1340 C CA . THR A 1 182 ? -18.042 25.809 -7.397 1.00 36.56 182 THR A CA 1
ATOM 1341 C C . THR A 1 182 ? -16.857 25.034 -7.996 1.00 36.56 182 THR A C 1
ATOM 1343 O O . THR A 1 182 ? -15.916 25.654 -8.491 1.00 36.56 182 THR A O 1
ATOM 1346 N N . SER A 1 183 ? -16.871 23.693 -8.003 1.00 41.16 183 SER A N 1
ATOM 1347 C CA . SER A 1 183 ? -15.714 22.877 -8.415 1.00 41.16 183 SER A CA 1
ATOM 1348 C C . SER A 1 183 ? -15.565 22.637 -9.924 1.00 41.16 183 SER A C 1
ATOM 1350 O O . SER A 1 183 ? -14.482 22.253 -10.359 1.00 41.16 183 SER A O 1
ATOM 1352 N N . ARG A 1 184 ? -16.585 22.902 -10.756 1.00 36.84 184 ARG A N 1
ATOM 1353 C CA . ARG A 1 184 ? -16.562 22.504 -12.185 1.00 36.84 184 ARG A CA 1
ATOM 1354 C C . ARG A 1 184 ? -15.528 23.242 -13.050 1.00 36.84 184 ARG A C 1
ATOM 1356 O O . ARG A 1 184 ? -15.050 22.703 -14.039 1.00 36.84 184 ARG A O 1
ATOM 1363 N N . ARG A 1 185 ? -15.105 24.459 -12.674 1.00 32.78 185 ARG A N 1
ATOM 1364 C CA . ARG A 1 185 ? -14.010 25.179 -13.372 1.00 32.78 185 ARG A CA 1
ATOM 1365 C C . ARG A 1 185 ? -12.607 24.849 -12.843 1.00 32.78 185 ARG A C 1
ATOM 1367 O O . ARG A 1 185 ? -11.633 25.087 -13.550 1.00 32.78 185 ARG A O 1
ATOM 1374 N N . LYS A 1 186 ? -12.488 24.265 -11.643 1.00 36.41 186 LYS A N 1
ATOM 1375 C CA . LYS A 1 186 ? -11.218 23.723 -11.114 1.00 36.41 186 LYS A CA 1
ATOM 1376 C C . LYS A 1 186 ? -10.992 22.257 -11.491 1.00 36.41 186 LYS A C 1
ATOM 1378 O O . LYS A 1 186 ? -9.877 21.766 -11.370 1.00 36.41 186 LYS A O 1
ATOM 1383 N N . GLU A 1 187 ? -12.009 21.590 -12.025 1.00 38.44 187 GLU A N 1
ATOM 1384 C CA . GLU A 1 187 ? -12.045 20.160 -12.352 1.00 38.44 187 GLU A CA 1
ATOM 1385 C C . GLU A 1 187 ? -10.945 19.709 -13.332 1.00 38.44 187 GLU A C 1
ATOM 1387 O O . GLU A 1 187 ? -10.381 18.628 -13.176 1.00 38.44 187 GLU A O 1
ATOM 1392 N N . LYS A 1 188 ? -10.515 20.577 -14.261 1.00 32.78 188 LYS A N 1
ATOM 1393 C CA . LYS A 1 188 ? -9.407 20.268 -15.189 1.00 32.78 188 LYS A CA 1
ATOM 1394 C C . LYS A 1 188 ? -8.012 20.349 -14.542 1.00 32.78 188 LYS A C 1
ATOM 1396 O O . LYS A 1 188 ? -7.083 19.722 -15.034 1.00 32.78 188 LYS A O 1
ATOM 1401 N N . LYS A 1 189 ? -7.861 21.086 -13.431 1.00 35.31 189 LYS A N 1
ATOM 1402 C CA . LYS A 1 189 ? -6.641 21.100 -12.596 1.00 35.31 189 LYS A CA 1
ATOM 1403 C C . LYS A 1 189 ? -6.722 20.106 -11.427 1.00 35.31 189 LYS A C 1
ATOM 1405 O O . LYS A 1 189 ? -5.687 19.645 -10.968 1.00 35.31 189 LYS A O 1
ATOM 1410 N N . GLU A 1 190 ? -7.924 19.748 -10.969 1.00 37.44 190 GLU A N 1
ATOM 1411 C CA . GLU A 1 190 ? -8.167 18.867 -9.814 1.00 37.44 190 GLU A CA 1
ATOM 1412 C C . GLU A 1 190 ? -8.232 17.366 -10.143 1.00 37.44 190 GLU A C 1
ATOM 1414 O O . GLU A 1 190 ? -8.023 16.552 -9.247 1.00 37.44 190 GLU A O 1
ATOM 1419 N N . ASN A 1 191 ? -8.400 16.957 -11.406 1.00 36.84 191 ASN A N 1
ATOM 1420 C CA . ASN A 1 191 ? -8.120 15.561 -11.790 1.00 36.84 191 ASN A CA 1
ATOM 1421 C C . ASN A 1 191 ? -6.637 15.183 -11.598 1.00 36.84 191 ASN A C 1
ATOM 1423 O O . ASN A 1 191 ? -6.319 14.010 -11.438 1.00 36.84 191 ASN A O 1
ATOM 1427 N N . ASN A 1 192 ? -5.754 16.181 -11.490 1.00 36.97 192 ASN A N 1
ATOM 1428 C CA . ASN A 1 192 ? -4.346 16.041 -11.106 1.00 36.97 192 ASN A CA 1
ATOM 1429 C C . ASN A 1 192 ? -4.146 15.784 -9.587 1.00 36.97 192 ASN A C 1
ATOM 1431 O O . ASN A 1 192 ? -3.025 15.604 -9.125 1.00 36.97 192 ASN A O 1
ATOM 1435 N N . TYR A 1 193 ? -5.227 15.800 -8.789 1.00 36.34 193 TYR A N 1
ATOM 1436 C CA . TYR A 1 193 ? -5.213 15.590 -7.330 1.00 36.34 193 TYR A CA 1
ATOM 1437 C C . TYR A 1 193 ? -5.800 14.233 -6.890 1.00 36.34 193 TYR A C 1
ATOM 1439 O O . TYR A 1 193 ? -5.980 13.994 -5.695 1.00 36.34 193 TYR A O 1
ATOM 1447 N N . ARG A 1 194 ? -6.162 13.343 -7.818 1.00 48.91 194 ARG A N 1
ATOM 1448 C CA . ARG A 1 194 ? -6.852 12.077 -7.476 1.00 48.91 194 ARG A CA 1
ATOM 1449 C C . ARG A 1 194 ? -6.014 10.837 -7.714 1.00 48.91 194 ARG A C 1
ATOM 1451 O O . ARG A 1 194 ? -6.102 9.901 -6.937 1.00 48.91 194 ARG A O 1
ATOM 1458 N N . TYR A 1 195 ? -5.128 10.929 -8.690 1.00 45.06 195 TYR A N 1
ATOM 1459 C CA . TYR A 1 195 ? -3.940 10.112 -8.823 1.00 45.06 195 TYR A CA 1
ATOM 1460 C C . TYR A 1 195 ? -2.800 11.104 -8.950 1.00 45.06 195 TYR A C 1
ATOM 1462 O O . TYR A 1 195 ? -2.834 11.958 -9.838 1.00 45.06 195 TYR A O 1
ATOM 1470 N N . LYS A 1 196 ? -1.816 11.061 -8.052 1.00 47.97 196 LYS A N 1
ATOM 1471 C CA . LYS A 1 196 ? -0.567 11.743 -8.366 1.00 47.97 196 LYS A CA 1
ATOM 1472 C C . LYS A 1 196 ? 0.207 10.761 -9.227 1.00 47.97 196 LYS A C 1
ATOM 1474 O O . LYS A 1 196 ? 0.709 9.779 -8.694 1.00 47.97 196 LYS A O 1
ATOM 1479 N N . ALA A 1 197 ? 0.266 11.020 -10.530 1.00 51.19 197 ALA A N 1
ATOM 1480 C CA . ALA A 1 197 ? 1.308 10.447 -11.366 1.00 51.19 197 ALA A CA 1
ATOM 1481 C C . ALA A 1 197 ? 2.637 10.850 -10.716 1.00 51.19 197 ALA A C 1
ATOM 1483 O O . ALA A 1 197 ? 3.019 12.020 -10.755 1.00 51.19 197 ALA A O 1
ATOM 1484 N N . ILE A 1 198 ? 3.251 9.927 -9.976 1.00 52.72 198 ILE A N 1
ATOM 1485 C CA . ILE A 1 198 ? 4.481 10.227 -9.234 1.00 52.72 198 ILE A CA 1
ATOM 1486 C C . ILE A 1 198 ? 5.635 10.319 -10.220 1.00 52.72 198 ILE A C 1
ATOM 1488 O O . ILE A 1 198 ? 6.416 11.261 -10.161 1.00 52.72 198 ILE A O 1
ATOM 1492 N N . ASN A 1 199 ? 5.650 9.387 -11.168 1.00 51.50 199 ASN A N 1
ATOM 1493 C CA . ASN A 1 199 ? 6.525 9.383 -12.320 1.00 51.50 199 ASN A CA 1
ATOM 1494 C C . ASN A 1 199 ? 5.662 9.213 -13.574 1.00 51.50 199 ASN A C 1
ATOM 1496 O O . ASN A 1 199 ? 4.823 8.315 -13.643 1.00 51.50 199 ASN A O 1
ATOM 1500 N N . SER A 1 200 ? 5.863 10.088 -14.554 1.00 44.59 200 SER A N 1
ATOM 1501 C CA . SER A 1 200 ? 5.447 9.873 -15.940 1.00 44.59 200 SER A CA 1
ATOM 1502 C C . SER A 1 200 ? 6.654 9.351 -16.710 1.00 44.59 200 SER A C 1
ATOM 1504 O O . SER A 1 200 ? 7.739 9.925 -16.578 1.00 44.59 200 SER A O 1
ATOM 1506 N N . LYS A 1 201 ? 6.474 8.276 -17.478 1.00 49.84 201 LYS A N 1
ATOM 1507 C CA . LYS A 1 201 ? 7.439 7.892 -18.510 1.00 49.84 201 LYS A CA 1
ATOM 1508 C C . LYS A 1 201 ? 7.221 8.720 -19.765 1.00 49.84 201 LYS A C 1
ATOM 1510 O O . LYS A 1 201 ? 6.042 9.034 -20.045 1.00 49.84 201 LYS A O 1
#

Solvent-accessible surface area (backbone atoms only — not comparable to full-atom values): 11260 Å² total; per-residue (Å²): 138,85,81,87,84,86,82,81,83,79,80,80,73,78,77,78,73,77,75,71,65,78,71,76,41,34,40,40,31,45,32,42,71,46,99,54,73,36,44,37,27,39,38,40,43,95,82,30,69,48,48,33,84,74,36,86,78,42,53,73,48,67,54,33,28,34,34,83,38,57,42,74,45,77,46,89,39,93,46,30,33,28,36,40,39,16,37,69,47,69,88,48,71,49,25,21,32,30,43,40,34,36,44,41,91,89,50,52,21,39,46,40,34,34,18,33,45,19,57,60,59,39,43,29,41,38,39,37,41,75,65,73,76,68,44,67,27,52,51,46,81,48,64,69,33,35,80,88,42,48,26,38,39,30,48,35,33,67,40,105,47,23,22,81,75,21,58,81,84,46,76,64,46,97,62,42,77,61,88,62,91,78,47,77,85,48,43,85,68,47,62,60,48,55,39,55,59,72,47,77,124

InterPro domains:
  IPR037176 Osmotin/thaumatin-like superfamily [G3DSA:2.60.110.10] (12-200)
  IPR037176 Osmotin/thaumatin-like superfamily [SSF49870] (27-182)

Organism: NCBI:txid412755

pLDDT: mean 72.61, std 20.22, range [32.78, 97.56]

Radius of gyration: 23.3 Å; Cα contacts (8 Å, |Δi|>4): 449; chains: 1; bounding box: 90×47×65 Å

Sequence (201 aa):
MEKQALVALLMLMPACMDSRSPSNSTTLSVSNGTRRTITVYVAFGSDSKIATDDWPFCSGSELSCSFSLTGQRSLPANNYLNATLSFGKPVSCGVTKAEVNINNPSWYDTLDVSLVDGFSNSVKITATPTTGNPVILGPPMSQTGNQKMLGVFPYGCDICVERQNPPCGITKSKTGCKNNATSRRKEKKENNYRYKAINSK

=== Feature glossary ===
Each block in this record encodes a different view of the same protein. In brief:

Predicted aligned error. PAE(i, j) answers: if I align the predicted and true structures on residue i, how far off (in Å) do I expect residue j to be? A block-diagonal PAE matrix with low values on the blocks and high values off-diagonal is the signature of a multi-domain protein with confidently predicted domains but uncertain inter-domain orientation.

Contact-map, Ramachandran, and PAE plots. Plot images: a contact map (which residues are close in 3D, as an N×N binary image), a Ramachandran scatter (backbone torsion angles, revealing secondary-structure composition at a glance), and — for AlphaFold structures — a PAE heatmap (pairwise prediction confidence).

Backbone torsions (φ/ψ). φ (phi) and ψ (psi) are the two rotatable backbone dihedrals per residue: φ is the C(i-1)–N–Cα–C torsion, ψ is the N–Cα–C–N(i+1) torsion, both in degrees on (−180°, 180°]. α-helical residues cluster near (−60°, −45°); β-strand residues near (−120°, +130°). A Ramachandran plot is simply a scatter of (φ, ψ) for every residue.

Foldseek 3Di. A 3Di character summarizes, for each residue, the relative orientation of the Cα frame of its nearest spatial neighbor. Because it encodes fold topology rather than chemistry, 3Di alignments detect remote structural similarity that sequence alignment misses.

Radius of gyration, Cα contacts, bounding box. Three whole-structure scalars: the radius of gyration (RMS distance of Cα from centroid, in Å), the count of Cα–Cα contacts (pairs closer than 8 Å and separated by more than four residues in sequence — i.e. tertiary, not local, contacts), and the bounding-box dimensions. Together they distinguish compact globular folds from extended fibres or disordered chains.

Sequence. Sequence gives the chain of amino acids in standard one-letter code (A=alanine, C=cysteine, …, Y=tyrosine), read N→C. It is the only feature that is directly encoded by the gene; all structural features are derived from the folded form of this sequence.

mmCIF coordinates. Atomic coordinates in PDBx/mmCIF format — the same representation the Protein Data Bank distributes. Each line of the _atom_site loop places one backbone atom in Cartesian space (units: ångströms, origin: arbitrary).

Secondary structure (3-state, P-SEA). Three-state secondary structure (P-SEA) collapses the eight DSSP classes into helix (a), strand (b), and coil (c). P-SEA assigns these from Cα geometry alone — distances and angles — without requiring backbone oxygens, so it works on any Cα trace.

InterPro / GO / CATH / organism. Functional annotations link the protein to curated databases. InterPro entries identify conserved domains and families by matching the sequence against member-database signatures (Pfam, PROSITE, CDD, …). Gene Ontology (GO) terms describe molecular function, biological process, and cellular component in a controlled vocabulary. CATH places the structure in a hierarchical fold classification (Class/Architecture/Topology/Homologous-superfamily). The organism is the source species.

B-factor. B-factor (Debye–Waller factor) reflects atomic displacement in the crystal lattice. It is an experimental observable (units Å²), not a prediction; low values mean the atom is pinned down, high values mean it moves or is heterogeneous across the crystal.

Rendered structure images. Structure images are PyMOL renders from six orthogonal camera directions. Cartoon representation draws helices as coils and strands as arrows; sticks shows the backbone as bonds; surface shows the solvent-excluded envelope. Rainbow coloring maps sequence position to hue (blue→red, N→C); chain coloring assigns a distinct color per polypeptide.

Solvent-accessible surface area. Solvent-accessible surface area (SASA) is the area in Å² traced out by the centre of a 1.4 Å probe sphere (a water molecule) rolled over the protein's van der Waals surface (Shrake–Rupley / Lee–Richards construction). Buried residues have near-zero SASA; fully exposed residues can exceed 200 Å². The total SASA scales roughly with the number of surface residues.

Secondary structure (8-state, DSSP). The SS8 string is DSSP's per-residue secondary-structure call. α-helix (H) means an i→i+4 H-bond ladder; β-strand (E) means the residue participates in a β-sheet; 3₁₀ (G) and π (I) are tighter and wider helices; T/S are turns/bends; '-' is loop.

pLDDT. For AlphaFold models, the B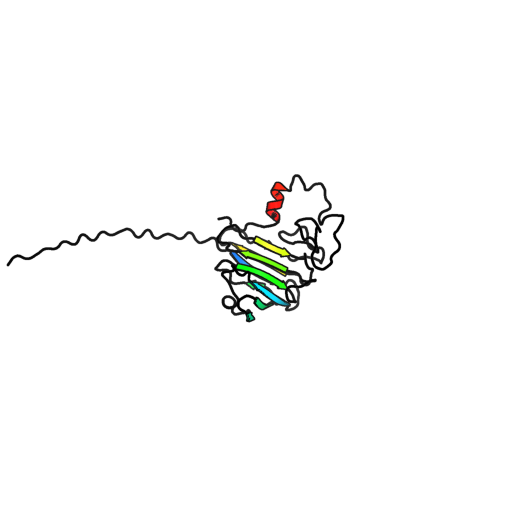-factor field carries pLDDT — the model's own estimate of local accuracy on a 0–100 scale. Regions with pLDDT<50 should be treated as essentially unmodeled; they often correspond to intrinsically disordered segments.

Nearest PDB structures. Nearest PDB neighbors are the top structural matches found by Foldseek when searching this structure against the entire Protein Data Bank. Each hit reports a TM-score (0 to 1; >0.5 almost always implies the same fold) and an E-value. These are *structural* homologs — they may share no detectable sequence similarity.